Protein AF-A0A9P8F440-F1 (afdb_monomer)

InterPro domains:
  IPR002717 Histone acetyltransferase domain, MYST-type [PF01853] (87-218)
  IPR002717 Histone acetyltransferase domain, MYST-type [PS51726] (22-218)
  IPR016181 Acyl-CoA N-acyltransferase [SSF55729] (29-218)
  IPR040706 MYST, zinc finger domain [PF17772] (26-80)
  IPR050603 MYST family histone acetyltransferases [PTHR10615] (11-218)

Radius of gyration: 21.53 Å; Cα contacts (8 Å, |Δi|>4): 356; chains: 1; bounding box: 43×83×55 Å

Organism: Aureobasidium melanogenum (NCBI:txid46634)

Sequence (218 aa):
MAAAAVSPKPQQEQHQTPKKSPTEPNVLNVVLGNIQIKPWYPSFYPEDLVGRKAERLYVCECCFRYSKELMPYLAHRRVCPLRDLPPPGTLIYQTADQSIYEIDGEEHKLYSQNLSLFAKLFLDTKSVFYDVTTFRYYLLVLTDAQTAERQVVGFFSKEKMSWDNNNVACILVFPPWQKRGLGQLLMGVSYELSRREGRLGGPEKPLSSLGRKAYLAY

Structure (mmCIF, N/CA/C/O backbone):
data_AF-A0A9P8F440-F1
#
_entry.id   AF-A0A9P8F440-F1
#
loop_
_atom_site.group_PDB
_atom_site.id
_atom_site.type_symbol
_atom_site.label_atom_id
_atom_site.label_alt_id
_atom_site.label_comp_id
_atom_site.label_asym_id
_atom_site.label_entity_id
_atom_site.label_seq_id
_atom_site.pdbx_PDB_ins_code
_atom_site.Cartn_x
_atom_site.Cartn_y
_atom_site.Cartn_z
_atom_site.occupancy
_atom_site.B_iso_or_equiv
_atom_site.auth_seq_id
_atom_site.auth_comp_id
_atom_site.auth_asym_id
_atom_site.auth_atom_id
_atom_site.pdbx_PDB_model_num
ATOM 1 N N . MET A 1 1 ? 20.575 64.975 35.105 1.00 41.38 1 MET A N 1
ATOM 2 C CA . MET A 1 1 ? 19.715 64.619 33.958 1.00 41.38 1 MET A CA 1
ATOM 3 C C . MET A 1 1 ? 20.491 63.654 33.079 1.00 41.38 1 MET A C 1
ATOM 5 O O . MET A 1 1 ? 21.423 64.077 32.414 1.00 41.38 1 MET A O 1
ATOM 9 N N . ALA A 1 2 ? 20.190 62.360 33.182 1.00 32.59 2 ALA A N 1
ATOM 10 C CA . ALA A 1 2 ? 20.850 61.300 32.427 1.00 32.59 2 ALA A CA 1
ATOM 11 C C . ALA A 1 2 ? 19.933 60.882 31.270 1.00 32.59 2 ALA A C 1
ATOM 13 O O . ALA A 1 2 ? 18.805 60.462 31.512 1.00 32.59 2 ALA A O 1
ATOM 14 N N . ALA A 1 3 ? 20.403 61.024 30.031 1.00 35.12 3 ALA A N 1
ATOM 15 C CA . ALA A 1 3 ? 19.735 60.503 28.845 1.00 35.12 3 ALA A CA 1
ATOM 16 C C . ALA A 1 3 ? 20.478 59.238 28.397 1.00 35.12 3 ALA A C 1
ATOM 18 O O . ALA A 1 3 ? 21.629 59.304 27.970 1.00 35.12 3 ALA A O 1
ATOM 19 N N . ALA A 1 4 ? 19.833 58.083 28.552 1.00 35.28 4 ALA A N 1
ATOM 20 C CA . ALA A 1 4 ? 20.329 56.802 28.065 1.00 35.28 4 ALA A CA 1
ATOM 21 C C . ALA A 1 4 ? 20.039 56.679 26.560 1.00 35.28 4 ALA A C 1
ATOM 23 O O . ALA A 1 4 ? 18.887 56.768 26.135 1.00 35.28 4 ALA A O 1
ATOM 24 N N . ALA A 1 5 ? 21.084 56.483 25.755 1.00 39.97 5 ALA A N 1
ATOM 25 C CA . ALA A 1 5 ? 20.971 56.232 24.323 1.00 39.97 5 ALA A CA 1
ATOM 26 C C . ALA A 1 5 ? 20.558 54.770 24.067 1.00 39.97 5 ALA A C 1
ATOM 28 O O . ALA A 1 5 ? 21.211 53.830 24.519 1.00 39.97 5 ALA A O 1
ATOM 29 N N . VAL A 1 6 ? 19.451 54.587 23.347 1.00 38.69 6 VAL A N 1
ATOM 30 C CA . VAL A 1 6 ? 18.869 53.287 22.986 1.00 38.69 6 VAL A CA 1
ATOM 31 C C . VAL A 1 6 ? 19.622 52.698 21.789 1.00 38.69 6 VAL A C 1
ATOM 33 O O . VAL A 1 6 ? 19.720 53.332 20.743 1.00 38.69 6 VAL A O 1
ATOM 36 N N . SER A 1 7 ? 20.137 51.475 21.932 1.00 37.44 7 SER A N 1
ATOM 37 C CA . SER A 1 7 ? 20.743 50.705 20.833 1.00 37.44 7 SER A CA 1
ATOM 38 C C . SER A 1 7 ? 19.668 50.015 19.971 1.00 37.44 7 SER A C 1
ATOM 40 O O . SER A 1 7 ? 18.671 49.541 20.525 1.00 37.44 7 SER A O 1
ATOM 42 N N . PRO A 1 8 ? 19.838 49.908 18.638 1.00 36.69 8 PRO A N 1
ATOM 43 C CA . PRO A 1 8 ? 18.863 49.252 17.769 1.00 36.69 8 PRO A CA 1
ATOM 44 C C . PRO A 1 8 ? 18.949 47.719 17.873 1.00 36.69 8 PRO A C 1
ATOM 46 O O . PRO A 1 8 ? 20.032 47.137 17.867 1.00 36.69 8 PRO A O 1
ATOM 49 N N . LYS A 1 9 ? 17.788 47.056 17.972 1.00 32.62 9 LYS A N 1
ATOM 50 C CA . LYS A 1 9 ? 17.666 45.587 17.981 1.00 32.62 9 LYS A CA 1
ATOM 51 C C . LYS A 1 9 ? 17.872 45.015 16.566 1.00 32.62 9 LYS A C 1
ATOM 53 O O . LYS A 1 9 ? 17.348 45.606 15.621 1.00 32.62 9 LYS A O 1
ATOM 58 N N . PRO A 1 10 ? 18.538 43.856 16.400 1.00 31.38 10 PRO A N 1
ATOM 59 C CA . PRO A 1 10 ? 18.664 43.212 15.096 1.00 31.38 10 PRO A CA 1
ATOM 60 C C . PRO A 1 10 ? 17.310 42.650 14.647 1.00 31.38 10 PRO A C 1
ATOM 62 O O . PRO A 1 10 ? 16.627 41.964 15.412 1.00 31.38 10 PRO A O 1
ATOM 65 N N . GLN A 1 11 ? 16.926 42.942 13.405 1.00 33.94 11 GLN A N 1
ATOM 66 C CA . GLN A 1 11 ? 15.774 42.337 12.742 1.00 33.94 11 GLN A CA 1
ATOM 67 C C . GLN A 1 11 ? 16.067 40.851 12.490 1.00 33.94 11 GLN A C 1
ATOM 69 O O . GLN A 1 11 ? 17.058 40.507 11.853 1.00 33.94 11 GLN A O 1
ATOM 74 N N . GLN A 1 12 ? 15.220 39.968 13.019 1.00 32.91 12 GLN A N 1
ATOM 75 C CA . GLN A 1 12 ? 15.273 38.538 12.727 1.00 32.91 12 GLN A CA 1
ATOM 76 C C . GLN A 1 12 ? 14.791 38.305 11.292 1.00 32.91 12 GLN A C 1
ATOM 78 O O . GLN A 1 12 ? 13.596 38.403 11.008 1.00 32.91 12 GLN A O 1
ATOM 83 N N . GLU A 1 13 ? 15.721 37.991 10.391 1.00 30.75 13 GLU A N 1
ATOM 84 C CA . GLU A 1 13 ? 15.407 37.434 9.078 1.00 30.75 13 GLU A CA 1
ATOM 85 C C . GLU A 1 13 ? 14.657 36.111 9.262 1.00 30.75 13 GLU A C 1
ATOM 87 O O . GLU A 1 13 ? 15.171 35.134 9.811 1.00 30.75 13 GLU A O 1
ATOM 92 N N . GLN A 1 14 ? 13.405 36.087 8.807 1.00 32.25 14 GLN A N 1
ATOM 93 C CA . GLN A 1 14 ? 12.619 34.869 8.701 1.00 32.25 14 GLN A CA 1
ATOM 94 C C . GLN A 1 14 ? 13.303 33.945 7.693 1.00 32.25 14 GLN A C 1
ATOM 96 O O . GLN A 1 14 ? 13.204 34.142 6.483 1.00 32.25 14 GLN A O 1
ATOM 101 N N . HIS A 1 15 ? 13.992 32.927 8.205 1.00 32.09 15 HIS A N 1
ATOM 102 C CA . HIS A 1 15 ? 14.541 31.836 7.413 1.00 32.09 15 HIS A CA 1
ATOM 103 C C . HIS A 1 15 ? 13.370 31.066 6.780 1.00 32.09 15 HIS A C 1
ATOM 105 O O . HIS A 1 15 ? 12.789 30.156 7.375 1.00 32.09 15 HIS A O 1
ATOM 111 N N . GLN A 1 16 ? 12.963 31.479 5.578 1.00 38.75 16 GLN A N 1
ATOM 112 C CA . GLN A 1 16 ? 12.053 30.704 4.749 1.00 38.75 16 GLN A CA 1
ATOM 113 C C . GLN A 1 16 ? 12.779 29.412 4.384 1.00 38.75 16 GLN A C 1
ATOM 115 O O . GLN A 1 16 ? 13.761 29.415 3.646 1.00 38.75 16 GLN A O 1
ATOM 120 N N . THR A 1 17 ? 12.307 28.298 4.938 1.00 33.44 17 THR A N 1
ATOM 121 C CA . THR A 1 17 ? 12.751 26.968 4.528 1.00 33.44 17 THR A CA 1
ATOM 122 C C . THR A 1 17 ? 12.539 26.836 3.017 1.00 33.44 17 THR A C 1
ATOM 124 O O . THR A 1 17 ? 11.435 27.112 2.532 1.00 33.44 17 THR A O 1
ATOM 127 N N . PRO A 1 18 ? 13.567 26.447 2.240 1.00 33.66 18 PRO A N 1
ATOM 128 C CA . PRO A 1 18 ? 13.424 26.330 0.800 1.00 33.66 18 PRO A CA 1
ATOM 129 C C . PRO A 1 18 ? 12.375 25.257 0.506 1.00 33.66 18 PRO A C 1
ATOM 131 O O . PRO A 1 18 ? 12.515 24.100 0.910 1.00 33.66 18 PRO A O 1
ATOM 134 N N . LYS A 1 19 ? 11.298 25.647 -0.187 1.00 39.62 19 LYS A N 1
ATOM 135 C CA . LYS A 1 19 ? 10.320 24.716 -0.756 1.00 39.62 19 LYS A CA 1
ATOM 136 C C . LYS A 1 19 ? 11.086 23.777 -1.689 1.00 39.62 19 LYS A C 1
ATOM 138 O O . LYS A 1 19 ? 11.426 24.180 -2.799 1.00 39.62 19 LYS A O 1
ATOM 143 N N . LYS A 1 20 ? 11.386 22.550 -1.242 1.00 45.03 20 LYS A N 1
ATOM 144 C CA . LYS A 1 20 ? 11.911 21.497 -2.122 1.00 45.03 20 LYS A CA 1
ATOM 145 C C . LYS A 1 20 ? 10.956 21.386 -3.307 1.00 45.03 20 LYS A C 1
ATOM 147 O O . LYS A 1 20 ? 9.759 21.164 -3.117 1.00 45.03 20 LYS A O 1
ATOM 152 N N . SER A 1 21 ? 11.472 21.598 -4.513 1.00 47.94 21 SER A N 1
ATOM 153 C CA . SER A 1 21 ? 10.742 21.283 -5.733 1.00 47.94 21 SER A CA 1
ATOM 154 C C . SER A 1 21 ? 10.326 19.809 -5.667 1.00 47.94 21 SER A C 1
ATOM 156 O O . SER A 1 21 ? 11.131 18.977 -5.230 1.00 47.94 21 SER A O 1
ATOM 158 N N . PRO A 1 22 ? 9.080 19.463 -6.038 1.00 56.47 22 PRO A N 1
ATOM 159 C CA . PRO A 1 22 ? 8.673 18.070 -6.055 1.00 56.47 22 PRO A CA 1
ATOM 160 C C . PRO A 1 22 ? 9.609 17.325 -7.002 1.00 56.47 22 PRO A C 1
ATOM 162 O O . PRO A 1 22 ? 9.729 17.679 -8.175 1.00 56.47 22 PRO A O 1
ATOM 165 N N . THR A 1 23 ? 10.331 16.344 -6.464 1.00 76.31 23 THR A N 1
ATOM 166 C CA . THR A 1 23 ? 11.224 15.500 -7.253 1.00 76.31 23 THR A CA 1
ATOM 167 C C . THR A 1 23 ? 10.387 14.802 -8.321 1.00 76.31 23 THR A C 1
ATOM 169 O O . THR A 1 23 ? 9.335 14.243 -8.007 1.00 76.31 23 THR A O 1
ATOM 172 N N . GLU A 1 24 ? 10.810 14.881 -9.583 1.00 86.69 24 GLU A N 1
ATOM 173 C CA . GLU A 1 24 ? 10.055 14.314 -10.702 1.00 86.69 24 GLU A CA 1
ATOM 174 C C . GLU A 1 24 ? 9.832 12.800 -10.487 1.00 86.69 24 GLU A C 1
ATOM 176 O O . GLU A 1 24 ? 10.767 12.098 -10.085 1.00 86.69 24 GLU A O 1
ATOM 181 N N . PRO A 1 25 ? 8.621 12.265 -10.738 1.00 93.12 25 PRO A N 1
ATOM 182 C CA . PRO A 1 25 ? 8.378 10.831 -10.658 1.00 93.12 25 PRO A CA 1
ATOM 183 C C . PRO A 1 25 ? 9.266 10.049 -11.634 1.00 93.12 25 PRO A C 1
ATOM 185 O O . PRO A 1 25 ? 9.327 10.350 -12.826 1.00 93.12 25 PRO A O 1
ATOM 188 N N . ASN A 1 26 ? 9.916 8.993 -11.144 1.00 94.69 26 ASN A N 1
ATOM 189 C CA . ASN A 1 26 ? 10.702 8.082 -11.979 1.00 94.69 26 ASN A CA 1
ATOM 190 C C . ASN A 1 26 ? 9.839 7.039 -12.713 1.00 94.69 26 ASN A C 1
ATOM 192 O O . ASN A 1 26 ? 10.263 6.486 -13.726 1.00 94.69 26 ASN A O 1
ATOM 196 N N . VAL A 1 27 ? 8.617 6.800 -12.236 1.00 97.19 27 VAL A N 1
ATOM 197 C CA . VAL A 1 27 ? 7.583 6.023 -12.927 1.00 97.19 27 VAL A CA 1
ATOM 198 C C . VAL A 1 27 ? 6.517 6.995 -13.424 1.00 97.19 27 VAL A C 1
ATOM 200 O O . VAL A 1 27 ? 5.910 7.704 -12.623 1.00 97.19 27 VAL A O 1
ATOM 203 N N . LEU A 1 28 ? 6.276 7.041 -14.736 1.00 96.69 28 LEU A N 1
ATOM 204 C CA . LEU A 1 28 ? 5.322 7.992 -15.323 1.00 96.69 28 LEU A CA 1
ATOM 205 C C . LEU A 1 28 ? 3.873 7.499 -15.243 1.00 96.69 28 LEU A C 1
ATOM 207 O O . LEU A 1 28 ? 2.956 8.299 -15.060 1.00 96.69 28 LEU A O 1
ATOM 211 N N . ASN A 1 29 ? 3.665 6.186 -15.356 1.00 97.62 29 ASN A N 1
ATOM 212 C CA . ASN A 1 29 ? 2.361 5.542 -15.235 1.00 97.62 29 ASN A CA 1
ATOM 213 C C . ASN A 1 29 ? 2.502 4.222 -14.482 1.00 97.62 29 ASN A C 1
ATOM 215 O O . ASN A 1 29 ? 3.386 3.425 -14.788 1.00 97.62 29 ASN A O 1
ATOM 219 N N . VAL A 1 30 ? 1.603 3.953 -13.542 1.00 98.38 30 VAL A N 1
ATOM 220 C CA . VAL A 1 30 ? 1.481 2.632 -12.921 1.00 98.38 30 VAL A CA 1
ATOM 221 C C . VAL A 1 30 ? 0.133 2.023 -13.284 1.00 98.38 30 VAL A C 1
ATOM 223 O O . VAL A 1 30 ? -0.879 2.719 -13.299 1.00 98.38 30 VAL A O 1
ATOM 226 N N . VAL A 1 31 ? 0.120 0.739 -13.621 1.00 98.19 31 VAL A N 1
ATOM 227 C CA . VAL A 1 31 ? -1.087 -0.030 -13.928 1.00 98.19 31 VAL A CA 1
ATOM 228 C C . VAL A 1 31 ? -1.296 -1.031 -12.802 1.00 98.19 31 VAL A C 1
ATOM 230 O O . VAL A 1 31 ? -0.487 -1.939 -12.641 1.00 98.19 31 VAL A O 1
ATOM 233 N N . LEU A 1 32 ? -2.358 -0.850 -12.020 1.00 97.50 32 LEU A N 1
ATOM 234 C CA . LEU A 1 32 ? -2.786 -1.777 -10.975 1.00 97.50 32 LEU A CA 1
ATOM 235 C C . LEU A 1 32 ? -3.982 -2.570 -11.510 1.00 97.50 32 LEU A C 1
ATOM 237 O O . LEU A 1 32 ? -5.070 -2.012 -11.662 1.00 97.50 32 LEU A O 1
ATOM 241 N N . GLY A 1 33 ? -3.772 -3.841 -11.853 1.00 90.62 33 GLY A N 1
ATOM 242 C CA . GLY A 1 33 ? -4.786 -4.642 -12.546 1.00 90.62 33 GLY A CA 1
ATOM 243 C C . GLY A 1 33 ? -5.151 -4.040 -13.909 1.00 90.62 33 GLY A C 1
ATOM 244 O O . GLY A 1 33 ? -4.352 -4.043 -14.844 1.00 90.62 33 GLY A O 1
ATOM 245 N N . ASN A 1 34 ? -6.366 -3.509 -14.024 1.00 89.94 34 ASN A N 1
ATOM 246 C CA . ASN A 1 34 ? -6.885 -2.813 -15.206 1.00 89.94 34 ASN A CA 1
ATOM 247 C C . ASN A 1 34 ? -6.917 -1.277 -15.059 1.00 89.94 34 ASN A C 1
ATOM 249 O O . ASN A 1 34 ? -7.383 -0.590 -15.967 1.00 89.94 34 ASN A O 1
ATOM 253 N N . ILE A 1 35 ? -6.435 -0.725 -13.942 1.00 95.62 35 ILE A N 1
ATOM 254 C CA . ILE A 1 35 ? -6.523 0.707 -13.638 1.00 95.62 35 ILE A CA 1
ATOM 255 C C . ILE A 1 35 ? -5.162 1.367 -13.850 1.00 95.62 35 ILE A C 1
ATOM 257 O O . ILE A 1 35 ? -4.179 1.010 -13.202 1.00 95.62 35 ILE A O 1
ATOM 261 N N . GLN A 1 36 ? -5.108 2.381 -14.714 1.00 97.44 36 GLN A N 1
ATOM 262 C CA . GLN A 1 36 ? -3.928 3.229 -14.872 1.00 97.44 36 GLN A CA 1
ATOM 263 C C . GLN A 1 36 ? -3.987 4.418 -13.907 1.00 97.44 36 GLN A C 1
ATOM 265 O O . GLN A 1 36 ? -4.983 5.134 -13.833 1.00 97.44 36 GLN A O 1
ATOM 270 N N . ILE A 1 37 ? -2.895 4.650 -13.183 1.00 97.88 37 ILE A N 1
ATOM 271 C CA . ILE A 1 37 ? -2.763 5.690 -12.165 1.00 97.88 37 ILE A CA 1
ATOM 272 C C . ILE A 1 37 ? -1.479 6.471 -12.448 1.00 97.88 37 ILE A C 1
ATOM 274 O O . ILE A 1 37 ? -0.438 5.885 -12.747 1.00 97.88 37 ILE A O 1
ATOM 278 N N . LYS A 1 38 ? -1.538 7.801 -12.345 1.00 97.56 38 LYS A N 1
ATOM 279 C CA . LYS A 1 38 ? -0.360 8.668 -12.462 1.00 97.56 38 LYS A CA 1
ATOM 280 C C . LYS A 1 38 ? 0.330 8.800 -11.094 1.00 97.56 38 LYS A C 1
ATOM 282 O O . LYS A 1 38 ? -0.310 9.321 -10.176 1.00 97.56 38 LYS A O 1
ATOM 287 N N . PRO A 1 39 ? 1.591 8.353 -10.934 1.00 97.38 39 PRO A N 1
ATOM 288 C CA . PRO A 1 39 ? 2.362 8.564 -9.710 1.00 97.38 39 PRO A CA 1
ATOM 289 C C . PRO A 1 39 ? 2.566 10.045 -9.387 1.00 97.38 39 PRO A C 1
ATOM 291 O O . PRO A 1 39 ? 2.585 10.896 -10.278 1.00 97.38 39 PRO A O 1
ATOM 294 N N . TRP A 1 40 ? 2.714 10.347 -8.100 1.00 95.69 40 TRP A N 1
ATOM 295 C CA . TRP A 1 40 ? 2.916 11.709 -7.593 1.00 95.69 40 TRP A CA 1
ATOM 296 C C . TRP A 1 40 ? 4.368 11.968 -7.208 1.00 95.69 40 TRP A C 1
ATOM 298 O O . TRP A 1 40 ? 4.846 13.090 -7.342 1.00 95.69 40 TRP A O 1
ATOM 308 N N . TYR A 1 41 ? 5.058 10.923 -6.754 1.00 95.81 41 TYR A N 1
ATOM 309 C CA . TYR A 1 41 ? 6.412 10.982 -6.220 1.00 95.81 41 TYR A CA 1
ATOM 310 C C . TYR A 1 41 ? 7.265 9.852 -6.806 1.00 95.81 41 TYR A C 1
ATOM 312 O O . TYR A 1 41 ? 6.720 8.838 -7.258 1.00 95.81 41 TYR A O 1
ATOM 320 N N . PRO A 1 42 ? 8.601 9.981 -6.781 1.00 95.12 42 PRO A N 1
ATOM 321 C CA . PRO A 1 42 ? 9.476 8.874 -7.126 1.00 95.12 42 PRO A CA 1
ATOM 322 C C . PRO A 1 42 ? 9.370 7.740 -6.099 1.00 95.12 42 PRO A C 1
ATOM 324 O O . PRO A 1 42 ? 9.160 7.975 -4.902 1.00 95.12 42 PRO A O 1
ATOM 327 N N . SER A 1 43 ? 9.560 6.513 -6.581 1.00 95.75 43 SER A N 1
ATOM 328 C CA . SER A 1 43 ? 9.673 5.298 -5.773 1.00 95.75 43 SER A CA 1
ATOM 329 C C . SER A 1 43 ? 10.929 4.516 -6.141 1.00 95.75 43 SER A C 1
ATOM 331 O O . SER A 1 43 ? 11.366 4.523 -7.288 1.00 95.75 43 SER A O 1
ATOM 333 N N . PHE A 1 44 ? 11.517 3.825 -5.174 1.00 94.25 44 PHE A N 1
ATOM 334 C CA . PHE A 1 44 ? 12.849 3.239 -5.290 1.00 94.25 44 PHE A CA 1
ATOM 335 C C . PHE A 1 44 ? 12.800 1.774 -5.718 1.00 94.25 44 PHE A C 1
ATOM 337 O O . PHE A 1 44 ? 13.377 0.923 -5.050 1.00 94.25 44 PHE A O 1
ATOM 344 N N . TYR A 1 45 ? 12.086 1.469 -6.805 1.00 95.88 45 TYR A N 1
ATOM 345 C CA . TYR A 1 45 ? 12.126 0.128 -7.394 1.00 95.88 45 TYR A CA 1
ATOM 346 C C . TYR A 1 45 ? 13.562 -0.232 -7.822 1.00 95.88 45 TYR A C 1
ATOM 348 O O . TYR A 1 45 ? 14.281 0.664 -8.274 1.00 95.88 45 TYR A O 1
ATOM 356 N N . PRO A 1 46 ? 13.983 -1.508 -7.722 1.00 94.62 46 PRO A N 1
ATOM 357 C CA . PRO A 1 46 ? 15.326 -1.929 -8.120 1.00 94.62 46 PRO A CA 1
ATOM 358 C C . PRO A 1 46 ? 15.645 -1.548 -9.575 1.00 94.62 46 PRO A C 1
ATOM 360 O O . PRO A 1 46 ? 14.878 -1.865 -10.494 1.00 94.62 46 PRO A O 1
ATOM 363 N N . GLU A 1 47 ? 16.757 -0.832 -9.784 1.00 92.56 47 GLU A N 1
ATOM 364 C CA . GLU A 1 47 ? 17.139 -0.297 -11.101 1.00 92.56 47 GLU A CA 1
ATOM 365 C C . GLU A 1 47 ? 17.423 -1.402 -12.124 1.00 92.56 47 GLU A C 1
ATOM 367 O O . GLU A 1 47 ? 17.168 -1.215 -13.309 1.00 92.56 47 GLU A O 1
ATOM 372 N N . ASP A 1 48 ? 17.897 -2.562 -11.681 1.00 93.25 48 ASP A N 1
ATOM 373 C CA . ASP A 1 48 ? 18.125 -3.748 -12.506 1.00 93.25 48 ASP A CA 1
ATOM 374 C C . ASP A 1 48 ? 16.822 -4.340 -13.071 1.00 93.25 48 ASP A C 1
ATOM 376 O O . ASP A 1 48 ? 16.829 -4.920 -14.155 1.00 93.25 48 ASP A O 1
ATOM 380 N N . LEU A 1 49 ? 15.690 -4.139 -12.386 1.00 92.81 49 LEU A N 1
ATOM 381 C CA . LEU A 1 49 ? 14.385 -4.672 -12.795 1.00 92.81 49 LEU A CA 1
ATOM 382 C C . LEU A 1 49 ? 13.513 -3.650 -13.533 1.00 92.81 49 LEU A C 1
ATOM 384 O O . LEU A 1 49 ? 12.785 -3.999 -14.463 1.00 92.81 49 LEU A O 1
ATOM 388 N N . VAL A 1 50 ? 13.531 -2.386 -13.101 1.00 94.12 50 VAL A N 1
ATOM 389 C CA . VAL A 1 50 ? 12.634 -1.333 -13.621 1.00 94.12 50 VAL A CA 1
ATOM 390 C C . VAL A 1 50 ? 13.394 -0.276 -14.435 1.00 94.12 50 VAL A C 1
ATOM 392 O O . VAL A 1 50 ? 12.828 0.379 -15.321 1.00 94.12 50 VAL A O 1
ATOM 395 N N . GLY A 1 51 ? 14.703 -0.157 -14.231 1.00 92.50 51 GLY A N 1
ATOM 396 C CA . GLY A 1 51 ? 15.515 0.943 -14.740 1.00 92.50 51 GLY A CA 1
ATOM 397 C C . GLY A 1 51 ? 15.323 2.231 -13.940 1.00 92.50 51 GLY A C 1
ATOM 398 O O . GLY A 1 51 ? 14.399 2.372 -13.141 1.00 92.50 51 GLY A O 1
ATOM 399 N N . ARG A 1 52 ? 16.185 3.217 -14.209 1.00 92.38 52 ARG A N 1
ATOM 400 C CA . ARG A 1 52 ? 16.146 4.541 -13.560 1.00 92.38 52 ARG A CA 1
ATOM 401 C C . ARG A 1 52 ? 14.863 5.323 -13.828 1.00 92.38 52 ARG A C 1
ATOM 403 O O . ARG A 1 52 ? 14.417 6.078 -12.971 1.00 92.38 52 ARG A O 1
ATOM 410 N N . LYS A 1 53 ? 14.291 5.164 -15.024 1.00 94.56 53 LYS A N 1
ATOM 411 C CA . LYS A 1 53 ? 13.024 5.773 -15.438 1.00 94.56 53 LYS A CA 1
ATOM 412 C C . LYS A 1 53 ? 12.188 4.732 -16.177 1.00 94.56 53 LYS A C 1
ATOM 414 O O . LYS A 1 53 ? 12.709 3.990 -17.016 1.00 94.56 53 LYS A O 1
ATOM 419 N N . ALA A 1 54 ? 10.899 4.683 -15.868 1.00 95.81 54 ALA A N 1
ATOM 420 C CA . ALA A 1 54 ? 9.941 3.788 -16.498 1.00 95.81 54 ALA A CA 1
ATOM 421 C C . ALA A 1 54 ? 8.712 4.570 -16.967 1.00 95.81 54 ALA A C 1
ATOM 423 O O . ALA A 1 54 ? 8.053 5.260 -16.189 1.00 95.81 54 ALA A O 1
ATOM 424 N N . GLU A 1 55 ? 8.370 4.437 -18.246 1.00 96.38 55 GLU A N 1
ATOM 425 C CA . GLU A 1 55 ? 7.150 5.039 -18.796 1.00 96.38 55 GLU A CA 1
ATOM 426 C C . GLU A 1 55 ? 5.888 4.398 -18.218 1.00 96.38 55 GLU A C 1
ATOM 428 O O . GLU A 1 55 ? 4.883 5.074 -17.975 1.00 96.38 55 GLU A O 1
ATOM 433 N N . ARG A 1 56 ? 5.956 3.085 -17.982 1.00 97.31 56 ARG A N 1
ATOM 434 C CA . ARG A 1 56 ? 4.872 2.286 -17.432 1.00 97.31 56 ARG A CA 1
ATOM 435 C C . ARG A 1 56 ? 5.417 1.177 -16.538 1.00 97.31 56 ARG A C 1
ATOM 437 O O . ARG A 1 56 ? 6.385 0.513 -16.898 1.00 97.31 56 ARG A O 1
ATOM 444 N N . LEU A 1 57 ? 4.767 0.973 -15.399 1.00 98.44 57 LEU A N 1
ATOM 445 C CA . LEU A 1 57 ? 5.011 -0.136 -14.483 1.00 98.44 57 LEU A CA 1
ATOM 446 C C . LEU A 1 57 ? 3.702 -0.894 -14.262 1.00 98.44 57 LEU A C 1
ATOM 448 O O . LEU A 1 57 ? 2.696 -0.287 -13.907 1.00 98.44 57 LEU A O 1
ATOM 452 N N . TYR A 1 58 ? 3.706 -2.205 -14.461 1.00 98.44 58 TYR A N 1
ATOM 453 C CA . TYR A 1 58 ? 2.559 -3.066 -14.193 1.00 98.44 58 TYR A CA 1
ATOM 454 C C . TYR A 1 58 ? 2.689 -3.676 -12.804 1.00 98.44 58 TYR A C 1
ATOM 456 O O . TYR A 1 58 ? 3.763 -4.151 -12.444 1.00 98.44 58 TYR A O 1
ATOM 464 N N . VAL A 1 59 ? 1.610 -3.666 -12.029 1.00 98.38 59 VAL A N 1
ATOM 465 C CA . VAL A 1 59 ? 1.563 -4.125 -10.639 1.00 98.38 59 VAL A CA 1
ATOM 466 C C . VAL A 1 59 ? 0.366 -5.054 -10.470 1.00 98.38 59 VAL A C 1
ATOM 468 O O . VAL A 1 59 ? -0.754 -4.733 -10.871 1.00 98.38 59 VAL A O 1
ATOM 471 N N . CYS A 1 60 ? 0.605 -6.232 -9.896 1.00 97.62 60 CYS A N 1
ATOM 472 C CA . CYS A 1 60 ? -0.454 -7.179 -9.575 1.00 97.62 60 CYS A CA 1
ATOM 473 C C . CYS A 1 60 ? -1.331 -6.628 -8.449 1.00 97.62 60 CYS A C 1
ATOM 475 O O . CYS A 1 60 ? -0.843 -6.283 -7.377 1.00 97.62 60 CYS A O 1
ATOM 477 N N . GLU A 1 61 ? -2.632 -6.602 -8.697 1.00 95.62 61 GLU A N 1
ATOM 478 C CA . GLU A 1 61 ? -3.682 -6.160 -7.789 1.00 95.62 61 GLU A CA 1
ATOM 479 C C . GLU A 1 61 ? -3.809 -7.025 -6.524 1.00 95.62 61 GLU A C 1
ATOM 481 O O . GLU A 1 61 ? -4.258 -6.526 -5.495 1.00 95.62 61 GLU A O 1
ATOM 486 N N . CYS A 1 62 ? -3.357 -8.285 -6.579 1.00 95.94 62 CYS A N 1
ATOM 487 C CA . CYS A 1 62 ? -3.435 -9.228 -5.463 1.00 95.94 62 CYS A CA 1
ATOM 488 C C . CYS A 1 62 ? -2.176 -9.217 -4.586 1.00 95.94 62 CYS A C 1
ATOM 490 O O . CYS A 1 62 ? -2.282 -9.206 -3.368 1.00 95.94 62 CYS A O 1
ATOM 492 N N . CYS A 1 63 ? -0.976 -9.262 -5.185 1.00 97.12 63 CYS A N 1
ATOM 493 C CA . CYS A 1 63 ? 0.285 -9.477 -4.453 1.00 97.12 63 CYS A CA 1
ATOM 494 C C . CYS A 1 63 ? 1.295 -8.322 -4.559 1.00 97.12 63 CYS A C 1
ATOM 496 O O . CYS A 1 63 ? 2.415 -8.430 -4.054 1.00 97.12 63 CYS A O 1
ATOM 498 N N . PHE A 1 64 ? 0.940 -7.251 -5.274 1.00 98.00 64 PHE A N 1
ATOM 499 C CA . PHE A 1 64 ? 1.787 -6.089 -5.561 1.00 98.00 64 PHE A CA 1
ATOM 500 C C . PHE A 1 64 ? 3.098 -6.388 -6.306 1.00 98.00 64 PHE A C 1
ATOM 502 O O . PHE A 1 64 ? 3.907 -5.482 -6.509 1.00 98.00 64 PHE A O 1
ATOM 509 N N . ARG A 1 65 ? 3.317 -7.624 -6.781 1.00 97.56 65 ARG A N 1
ATOM 510 C CA . ARG A 1 65 ? 4.457 -7.929 -7.653 1.00 97.56 65 ARG A CA 1
ATOM 511 C C . ARG A 1 65 ? 4.394 -7.049 -8.893 1.00 97.56 65 ARG A C 1
ATOM 513 O O . ARG A 1 65 ? 3.339 -6.908 -9.512 1.00 97.56 65 ARG A O 1
ATOM 520 N N . TYR A 1 66 ? 5.538 -6.496 -9.259 1.00 97.81 66 TYR A N 1
ATOM 521 C CA . TYR A 1 66 ? 5.659 -5.530 -10.335 1.00 97.81 66 TYR A CA 1
ATOM 522 C C . TYR A 1 66 ? 6.475 -6.072 -11.511 1.00 97.81 66 TYR A C 1
ATOM 524 O O . TYR A 1 66 ? 7.291 -6.983 -11.368 1.00 97.81 66 TYR A O 1
ATOM 532 N N . SER A 1 67 ? 6.252 -5.496 -12.689 1.00 97.50 67 SER A N 1
ATOM 533 C CA . SER A 1 67 ? 7.071 -5.703 -13.879 1.00 97.50 67 SER A CA 1
ATOM 534 C C . SER A 1 67 ? 7.027 -4.470 -14.774 1.00 97.50 67 SER A C 1
ATOM 536 O O . SER A 1 67 ? 5.991 -3.817 -14.906 1.00 97.50 67 SER A O 1
ATOM 538 N N . LYS A 1 68 ? 8.151 -4.155 -15.416 1.00 96.56 68 LYS A N 1
ATOM 539 C CA . LYS A 1 68 ? 8.218 -3.132 -16.467 1.00 96.56 68 LYS A CA 1
ATOM 540 C C . LYS A 1 68 ? 7.607 -3.624 -17.785 1.00 96.56 68 LYS A C 1
ATOM 542 O O . LYS A 1 68 ? 7.131 -2.827 -18.590 1.00 96.56 68 LYS A O 1
ATOM 547 N N . GLU A 1 69 ? 7.602 -4.935 -18.001 1.00 96.31 69 GLU A N 1
ATOM 548 C CA . GLU A 1 69 ? 7.187 -5.563 -19.249 1.00 96.31 69 GLU A CA 1
ATOM 549 C C . GLU A 1 69 ? 5.787 -6.173 -19.134 1.00 96.31 69 GLU A C 1
ATOM 551 O O . GLU A 1 69 ? 5.422 -6.792 -18.133 1.00 96.31 69 GLU A O 1
ATOM 556 N N . LEU A 1 70 ? 4.997 -6.041 -20.202 1.00 96.12 70 LEU A N 1
ATOM 557 C CA . LEU A 1 70 ? 3.613 -6.516 -20.216 1.00 96.12 70 LEU A CA 1
ATOM 558 C C . LEU A 1 70 ? 3.523 -8.050 -20.182 1.00 96.12 70 LEU A C 1
ATOM 560 O O . LEU A 1 70 ? 2.699 -8.602 -19.455 1.00 96.12 70 LEU A O 1
ATOM 564 N N . MET A 1 71 ? 4.360 -8.748 -20.953 1.00 97.31 71 MET A N 1
ATOM 565 C CA . MET A 1 71 ? 4.271 -10.207 -21.085 1.00 97.31 71 MET A CA 1
ATOM 566 C C . MET A 1 71 ? 4.584 -10.951 -19.773 1.00 97.31 71 MET A C 1
ATOM 568 O O . MET A 1 71 ? 3.757 -11.774 -19.367 1.00 97.31 71 MET A O 1
ATOM 572 N N . PRO A 1 72 ? 5.678 -10.645 -19.043 1.00 96.88 72 PRO A N 1
ATOM 573 C CA . PRO A 1 72 ? 5.925 -11.229 -17.722 1.00 96.88 72 PRO A CA 1
ATOM 574 C C . PRO A 1 72 ? 4.819 -10.922 -16.707 1.00 96.88 72 PRO A C 1
ATOM 576 O O . PRO A 1 72 ? 4.450 -11.789 -15.913 1.00 96.88 72 PRO A O 1
ATOM 579 N N . TYR A 1 73 ? 4.246 -9.715 -16.747 1.00 97.56 73 TYR A N 1
ATOM 580 C CA . TYR A 1 73 ? 3.115 -9.348 -15.895 1.00 97.56 73 TYR A CA 1
ATOM 581 C C . TYR A 1 73 ? 1.870 -10.201 -16.176 1.00 97.56 73 TYR A C 1
ATOM 583 O O . TYR A 1 73 ? 1.291 -10.772 -15.249 1.00 97.56 73 TYR A O 1
ATOM 591 N N . LEU A 1 74 ? 1.474 -10.342 -17.445 1.00 96.81 74 LEU A N 1
ATOM 592 C CA . LEU A 1 74 ? 0.321 -11.163 -17.828 1.00 96.81 74 LEU A CA 1
ATOM 593 C C . LEU A 1 74 ? 0.530 -12.639 -17.480 1.00 96.81 74 LEU A C 1
ATOM 595 O O . LEU A 1 74 ? -0.405 -13.292 -17.013 1.00 96.81 74 LEU A O 1
ATOM 599 N N . ALA A 1 75 ? 1.749 -13.155 -17.661 1.00 97.38 75 ALA A N 1
ATOM 600 C CA . ALA A 1 75 ? 2.104 -14.500 -17.228 1.00 97.38 75 ALA A CA 1
ATOM 601 C C . ALA A 1 75 ? 1.928 -14.651 -15.710 1.00 97.38 75 ALA A C 1
ATOM 603 O O . ALA A 1 75 ? 1.266 -15.586 -15.263 1.00 97.38 75 ALA A O 1
ATOM 604 N N . HIS A 1 76 ? 2.432 -13.696 -14.920 1.00 97.31 76 HIS A N 1
ATOM 605 C CA . HIS A 1 76 ? 2.288 -13.712 -13.468 1.00 97.31 76 HIS A CA 1
ATOM 606 C C . HIS A 1 76 ? 0.825 -13.681 -13.011 1.00 97.31 76 HIS A C 1
ATOM 608 O O . HIS A 1 76 ? 0.466 -14.485 -12.157 1.00 97.31 76 HIS A O 1
ATOM 614 N N . ARG A 1 77 ? -0.037 -12.824 -13.581 1.00 95.62 77 ARG A N 1
ATOM 615 C CA . ARG A 1 77 ? -1.462 -12.754 -13.187 1.00 95.62 77 ARG A CA 1
ATOM 616 C C . ARG A 1 77 ? -2.172 -14.106 -13.286 1.00 95.62 77 ARG A C 1
ATOM 618 O O . ARG A 1 77 ? -3.022 -14.417 -12.459 1.00 95.62 77 ARG A O 1
ATOM 625 N N . ARG A 1 78 ? -1.811 -14.932 -14.274 1.00 95.06 78 ARG A N 1
ATOM 626 C CA . ARG A 1 78 ? -2.403 -16.267 -14.476 1.00 95.06 78 ARG A CA 1
ATOM 627 C C . ARG A 1 78 ? -1.973 -17.292 -13.430 1.00 95.06 78 ARG A C 1
ATOM 629 O O . ARG A 1 78 ? -2.699 -18.254 -13.213 1.00 95.06 78 ARG A O 1
ATOM 636 N N . VAL A 1 79 ? -0.817 -17.097 -12.803 1.00 96.69 79 VAL A N 1
ATOM 637 C CA . VAL A 1 79 ? -0.229 -18.035 -11.830 1.00 96.69 79 VAL A CA 1
ATOM 638 C C . VAL A 1 79 ? -0.001 -17.382 -10.466 1.00 96.69 79 VAL A C 1
ATOM 640 O O . VAL A 1 79 ? 0.770 -17.885 -9.654 1.00 96.69 79 VAL A O 1
ATOM 643 N N . CYS A 1 80 ? -0.621 -16.225 -10.218 1.00 96.75 80 CYS A N 1
ATOM 644 C CA . CYS A 1 80 ? -0.450 -15.501 -8.969 1.00 96.75 80 CYS A CA 1
ATOM 645 C C . CYS A 1 80 ? -1.028 -16.348 -7.825 1.00 96.75 80 CYS A C 1
ATOM 647 O O . CYS A 1 80 ? -2.220 -16.658 -7.867 1.00 96.75 80 CYS A O 1
ATOM 649 N N . PRO A 1 81 ? -0.237 -16.685 -6.788 1.00 95.12 81 PRO A N 1
ATOM 650 C CA . PRO A 1 81 ? -0.716 -17.515 -5.681 1.00 95.12 81 PRO A CA 1
ATOM 651 C C . PRO A 1 81 ? -1.893 -16.894 -4.923 1.00 95.12 81 PRO A C 1
ATOM 653 O O . PRO A 1 81 ? -2.674 -17.606 -4.309 1.00 95.12 81 PRO A O 1
ATOM 656 N N . LEU A 1 82 ? -2.013 -15.565 -4.977 1.00 95.31 82 LEU A N 1
ATOM 657 C CA . LEU A 1 82 ? -3.047 -14.795 -4.291 1.00 95.31 82 LEU A CA 1
ATOM 658 C C . LEU A 1 82 ? -4.222 -14.406 -5.199 1.00 95.31 82 LEU A C 1
ATOM 660 O O . LEU A 1 82 ? -5.034 -13.586 -4.793 1.00 95.31 82 LEU A O 1
ATOM 664 N N . ARG A 1 83 ? -4.316 -14.938 -6.427 1.00 92.12 83 ARG A N 1
ATOM 665 C CA . ARG A 1 83 ? -5.383 -14.544 -7.366 1.00 92.12 83 ARG A CA 1
ATOM 666 C C . ARG A 1 83 ? -6.778 -14.808 -6.798 1.00 92.12 83 ARG A C 1
ATOM 668 O O . ARG A 1 83 ? -7.634 -13.936 -6.852 1.00 92.12 83 ARG A O 1
ATOM 675 N N . ASP A 1 84 ? -6.968 -16.003 -6.251 1.00 91.12 84 ASP A N 1
ATOM 676 C CA . ASP A 1 84 ? -8.271 -16.497 -5.792 1.00 91.12 84 ASP A CA 1
ATOM 677 C C . ASP A 1 84 ? -8.360 -16.521 -4.248 1.00 91.12 84 ASP A C 1
ATOM 679 O O . ASP A 1 84 ? -9.300 -17.059 -3.662 1.00 91.12 84 ASP A O 1
ATOM 68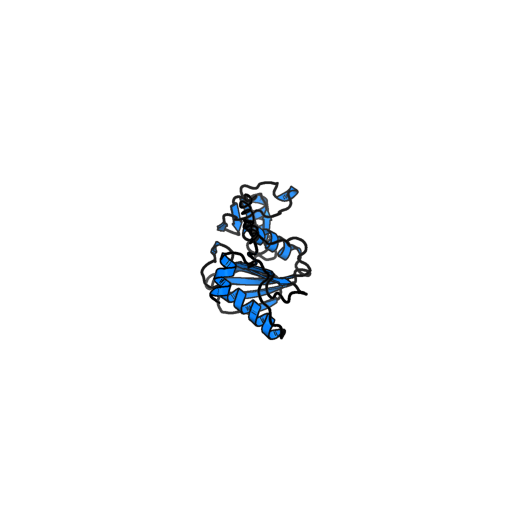3 N N . LEU A 1 85 ? -7.368 -15.931 -3.569 1.00 93.06 85 LEU A N 1
ATOM 684 C CA . LEU A 1 85 ? -7.241 -15.894 -2.112 1.00 93.06 85 LEU A CA 1
ATOM 685 C C . LEU A 1 85 ? -7.369 -14.453 -1.596 1.00 93.06 85 LEU A C 1
ATOM 687 O O . LEU A 1 85 ? -7.093 -13.504 -2.330 1.00 93.06 85 LEU A O 1
ATOM 691 N N . PRO A 1 86 ? -7.799 -14.251 -0.338 1.00 92.75 86 PRO A N 1
ATOM 692 C CA . PRO A 1 86 ? -7.684 -12.940 0.293 1.00 92.75 86 PRO A CA 1
ATOM 693 C C . PRO A 1 86 ? -6.208 -12.512 0.408 1.00 92.75 86 PRO A C 1
ATOM 695 O O . PRO A 1 86 ? -5.305 -13.346 0.262 1.00 92.75 86 PRO A O 1
ATOM 698 N N . PRO A 1 87 ? -5.938 -11.224 0.698 1.00 94.56 87 PRO A N 1
ATOM 699 C CA . PRO A 1 87 ? -4.597 -10.803 1.076 1.00 94.56 87 PRO A CA 1
ATOM 700 C C . PRO A 1 87 ? -4.051 -11.660 2.226 1.00 94.56 87 PRO A C 1
ATOM 702 O O . PRO A 1 87 ? -4.835 -12.170 3.031 1.00 94.56 87 PRO A O 1
ATOM 705 N N . PRO A 1 88 ? -2.721 -11.825 2.314 1.00 96.25 88 PRO A N 1
ATOM 706 C CA . PRO A 1 88 ? -2.124 -12.579 3.404 1.00 96.25 88 PRO A CA 1
ATOM 707 C C . PRO A 1 88 ? -2.425 -11.918 4.756 1.00 96.25 88 PRO A C 1
ATOM 709 O O . PRO A 1 88 ? -2.839 -10.758 4.814 1.00 96.25 88 PRO A O 1
ATOM 712 N N . GLY A 1 89 ? -2.177 -12.652 5.839 1.00 96.31 89 GLY A N 1
ATOM 713 C CA . GLY A 1 89 ? -2.366 -12.174 7.204 1.00 96.31 89 GLY A CA 1
ATOM 714 C C . GLY A 1 89 ? -3.736 -12.496 7.800 1.00 96.31 89 GLY A C 1
ATOM 715 O O . GLY A 1 89 ? -4.464 -13.374 7.334 1.00 96.31 89 GLY A O 1
ATOM 716 N N . THR A 1 90 ? -4.066 -11.786 8.874 1.00 97.94 90 THR A N 1
ATOM 717 C CA . THR A 1 90 ? -5.213 -12.072 9.738 1.00 97.94 90 THR A CA 1
ATOM 718 C C . THR A 1 90 ? -6.334 -11.078 9.484 1.00 97.94 90 THR A C 1
ATOM 720 O O . THR A 1 90 ? -6.137 -9.870 9.580 1.00 97.94 90 THR A O 1
ATOM 723 N N . LEU A 1 91 ? -7.540 -11.567 9.210 1.00 97.94 91 LEU A N 1
ATOM 724 C CA . LEU A 1 91 ? -8.733 -10.727 9.151 1.00 97.94 91 LEU A CA 1
ATOM 725 C C . LEU A 1 91 ? -9.089 -10.220 10.561 1.00 97.94 91 LEU A C 1
ATOM 727 O O . LEU A 1 91 ? -9.393 -11.021 11.442 1.00 97.94 91 LEU A O 1
ATOM 731 N N . ILE A 1 92 ? -9.098 -8.900 10.765 1.00 97.12 92 ILE A N 1
ATOM 732 C CA . ILE A 1 92 ? -9.377 -8.282 12.078 1.00 97.12 92 ILE A CA 1
ATOM 733 C C . ILE A 1 92 ? -10.687 -7.484 12.127 1.00 97.12 92 ILE A C 1
ATOM 735 O O . ILE A 1 92 ? -11.161 -7.129 13.206 1.00 97.12 92 ILE A O 1
ATOM 739 N N . TYR A 1 93 ? -11.267 -7.174 10.967 1.00 96.31 93 TYR A N 1
ATOM 740 C CA . TYR A 1 93 ? -12.530 -6.449 10.841 1.00 96.31 93 TYR A CA 1
ATOM 741 C C . TYR A 1 93 ? -13.209 -6.814 9.524 1.00 96.31 93 TYR A C 1
ATOM 743 O O . TYR A 1 93 ? -12.539 -6.902 8.496 1.00 96.31 93 TYR A O 1
ATOM 751 N N . GLN A 1 94 ? -14.532 -6.979 9.539 1.00 96.06 94 GLN A N 1
ATOM 752 C CA . GLN A 1 94 ? -15.316 -7.269 8.343 1.00 96.06 94 GLN A CA 1
ATOM 753 C C . GLN A 1 94 ? -16.731 -6.684 8.444 1.00 96.06 94 GLN A C 1
ATOM 755 O O . GLN A 1 94 ? -17.396 -6.810 9.471 1.00 96.06 94 GLN A O 1
ATOM 760 N N . THR A 1 95 ? -17.190 -6.093 7.344 1.00 94.12 95 THR A N 1
ATOM 761 C CA . THR A 1 95 ? -18.588 -5.755 7.041 1.00 94.12 95 THR A CA 1
ATOM 762 C C . THR A 1 95 ? -19.025 -6.499 5.771 1.00 94.12 95 THR A C 1
ATOM 764 O O . THR A 1 95 ? -18.343 -7.415 5.312 1.00 94.12 95 THR A O 1
ATOM 767 N N . ALA A 1 96 ? -20.174 -6.131 5.196 1.00 91.19 96 ALA A N 1
ATOM 768 C CA . ALA A 1 96 ? -20.663 -6.727 3.954 1.00 91.19 96 ALA A CA 1
ATOM 769 C C . ALA A 1 96 ? -19.746 -6.454 2.744 1.00 91.19 96 ALA A C 1
ATOM 771 O O . ALA A 1 96 ? -19.581 -7.326 1.897 1.00 91.19 96 ALA A O 1
ATOM 772 N N . ASP A 1 97 ? -19.152 -5.263 2.665 1.00 94.38 97 ASP A N 1
ATOM 773 C CA . ASP A 1 97 ? -18.410 -4.762 1.502 1.00 94.38 97 ASP A CA 1
ATOM 774 C C . ASP A 1 97 ? -16.948 -4.396 1.814 1.00 94.38 97 ASP A C 1
ATOM 776 O O . ASP A 1 97 ? -16.169 -4.135 0.897 1.00 94.38 97 ASP A O 1
ATOM 780 N N . GLN A 1 98 ? -16.555 -4.362 3.092 1.00 96.56 98 GLN A N 1
ATOM 781 C CA . GLN A 1 98 ? -15.240 -3.904 3.542 1.00 96.56 98 GLN A CA 1
ATOM 782 C C . GLN A 1 98 ? -14.620 -4.886 4.533 1.00 96.56 98 GLN A C 1
ATOM 784 O O . GLN A 1 98 ? -15.294 -5.483 5.368 1.00 96.56 98 GLN A O 1
ATOM 789 N N . SER A 1 99 ? -13.302 -5.035 4.475 1.00 97.81 99 SER A N 1
ATOM 790 C CA . SER A 1 99 ? -12.547 -5.827 5.449 1.00 97.81 99 SE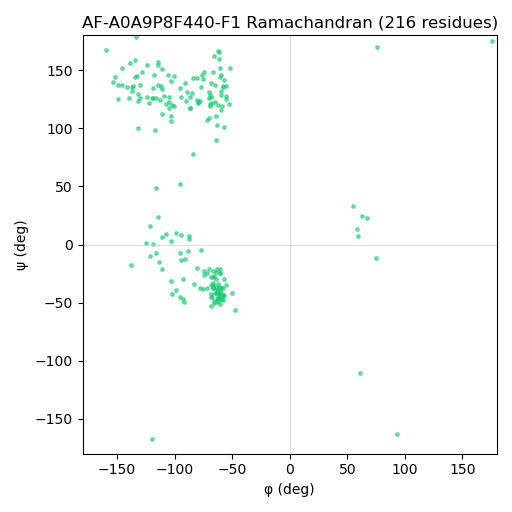R A CA 1
ATOM 791 C C . SER A 1 99 ? -11.171 -5.230 5.719 1.00 97.81 99 SER A C 1
ATOM 793 O O . SER A 1 99 ? -10.604 -4.553 4.859 1.00 97.81 99 SER A O 1
ATOM 795 N N . ILE A 1 100 ? -10.650 -5.470 6.927 1.00 98.44 100 ILE A N 1
ATOM 796 C CA . ILE A 1 100 ? -9.287 -5.104 7.318 1.00 98.44 100 ILE A CA 1
ATOM 797 C C . ILE A 1 100 ? -8.480 -6.362 7.616 1.00 98.44 100 ILE A C 1
ATOM 799 O O . ILE A 1 100 ? -8.872 -7.156 8.473 1.00 98.44 100 ILE A O 1
ATOM 803 N N . TYR A 1 101 ? -7.331 -6.492 6.956 1.00 98.50 101 TYR A N 1
ATOM 804 C CA . TYR A 1 101 ? -6.356 -7.553 7.203 1.00 98.50 101 TYR A CA 1
ATOM 805 C C . TYR A 1 101 ? -5.111 -6.978 7.873 1.00 98.50 101 TYR A C 1
ATOM 807 O O . TYR A 1 101 ? -4.530 -6.020 7.365 1.00 98.50 101 TYR A O 1
ATOM 815 N N . GLU A 1 102 ? -4.699 -7.563 8.992 1.00 98.44 102 GLU A N 1
ATOM 816 C CA . GLU A 1 102 ? -3.411 -7.309 9.629 1.00 98.44 102 GLU A CA 1
ATOM 817 C C . GLU A 1 102 ? -2.343 -8.227 9.029 1.00 98.44 102 GLU A C 1
ATOM 819 O O . GLU A 1 102 ? -2.488 -9.447 9.012 1.00 98.44 102 GLU A O 1
ATOM 824 N N . ILE A 1 103 ? -1.250 -7.632 8.567 1.00 98.06 103 ILE A N 1
ATOM 825 C CA . ILE A 1 103 ? -0.091 -8.312 7.998 1.00 98.06 103 ILE A CA 1
ATOM 826 C C . ILE A 1 103 ? 1.130 -7.973 8.835 1.00 98.06 103 ILE A C 1
ATOM 828 O O . ILE A 1 103 ? 1.480 -6.799 8.994 1.00 98.06 103 ILE A O 1
ATOM 832 N N . ASP A 1 104 ? 1.831 -9.004 9.292 1.00 98.19 104 ASP A N 1
ATOM 833 C CA . ASP A 1 104 ? 3.164 -8.850 9.850 1.00 98.19 104 ASP A CA 1
ATOM 834 C C . ASP A 1 104 ? 4.203 -8.731 8.718 1.00 98.19 104 ASP A C 1
ATOM 836 O O . ASP A 1 104 ? 4.316 -9.592 7.839 1.00 98.19 104 ASP A O 1
ATOM 840 N N . GLY A 1 105 ? 4.963 -7.632 8.708 1.00 97.56 105 GLY A N 1
ATOM 841 C CA . GLY A 1 105 ? 5.983 -7.387 7.693 1.00 97.56 105 GLY A CA 1
ATOM 842 C C . GLY A 1 105 ? 7.165 -8.357 7.745 1.00 97.56 105 GLY A C 1
ATOM 843 O O . GLY A 1 105 ? 7.827 -8.546 6.729 1.00 97.56 105 GLY A O 1
ATOM 844 N N . GLU A 1 106 ? 7.427 -8.998 8.882 1.00 96.81 106 GLU A N 1
ATOM 845 C CA . GLU A 1 106 ? 8.453 -10.030 9.025 1.00 96.81 106 GLU A CA 1
ATOM 846 C C . GLU A 1 106 ? 8.004 -11.382 8.464 1.00 96.81 106 GLU A C 1
ATOM 848 O O . GLU A 1 106 ? 8.806 -12.069 7.830 1.00 96.81 106 GLU A O 1
ATOM 853 N N . GLU A 1 107 ? 6.730 -11.736 8.630 1.00 97.75 107 GLU A N 1
ATOM 854 C CA . GLU A 1 107 ? 6.161 -12.980 8.096 1.00 97.75 107 GLU A CA 1
ATOM 855 C C . GLU A 1 107 ? 5.923 -12.884 6.580 1.00 97.75 107 GLU A C 1
ATOM 857 O O . GLU A 1 107 ? 6.194 -13.821 5.828 1.00 97.75 107 GLU A O 1
ATOM 862 N N . HIS A 1 108 ? 5.485 -11.715 6.100 1.00 97.38 108 HIS A N 1
ATOM 863 C CA . HIS A 1 108 ? 5.127 -11.477 4.699 1.00 97.38 108 HIS A CA 1
ATOM 864 C C . HIS A 1 108 ? 6.030 -10.431 4.019 1.00 97.38 108 HIS A C 1
ATOM 866 O O . HIS A 1 108 ? 5.551 -9.523 3.333 1.00 97.38 108 HIS A O 1
ATOM 872 N N . LYS A 1 109 ? 7.358 -10.575 4.169 1.00 97.12 109 LYS A N 1
ATOM 873 C CA . LYS A 1 109 ? 8.377 -9.597 3.713 1.00 97.12 109 LYS A CA 1
ATOM 874 C C . LYS A 1 109 ? 8.177 -9.105 2.284 1.00 97.12 109 LYS A C 1
ATOM 876 O O . LYS A 1 109 ? 8.043 -7.904 2.066 1.00 97.12 109 LYS A O 1
ATOM 881 N N . LEU A 1 110 ? 8.128 -10.019 1.314 1.00 96.94 110 LEU A N 1
ATOM 882 C CA . LEU A 1 110 ? 8.052 -9.653 -0.104 1.00 96.94 110 LEU A CA 1
ATOM 883 C C . LEU A 1 110 ? 6.772 -8.871 -0.429 1.00 96.94 110 LEU A C 1
ATOM 885 O O . LEU A 1 110 ? 6.815 -7.883 -1.158 1.00 96.94 110 LEU A O 1
ATOM 889 N N . TYR A 1 111 ? 5.638 -9.290 0.135 1.00 97.94 111 TYR A N 1
ATOM 890 C CA . TYR A 1 111 ? 4.366 -8.597 -0.048 1.00 97.94 111 TYR A CA 1
ATOM 891 C C . TYR A 1 111 ? 4.440 -7.170 0.512 1.00 97.94 111 TYR A C 1
ATOM 893 O O . TYR A 1 111 ? 4.109 -6.206 -0.178 1.00 97.94 111 TYR A O 1
ATOM 901 N N . SER A 1 112 ? 4.934 -7.026 1.742 1.00 98.00 112 SER A N 1
ATOM 902 C CA . SER A 1 112 ? 5.038 -5.741 2.440 1.00 98.00 112 SER A CA 1
ATOM 903 C C . SER A 1 112 ? 6.045 -4.786 1.788 1.00 98.00 112 SER A C 1
ATOM 905 O O . SER A 1 112 ? 5.804 -3.576 1.744 1.00 98.00 112 SER A O 1
ATOM 907 N N . GLN A 1 113 ? 7.142 -5.307 1.228 1.00 98.00 113 GLN A N 1
ATOM 908 C CA . GLN A 1 113 ? 8.102 -4.537 0.428 1.00 98.00 113 GLN A CA 1
ATOM 909 C C . GLN A 1 113 ? 7.462 -4.029 -0.865 1.00 98.00 113 GLN A C 1
ATOM 911 O O . GLN A 1 113 ? 7.501 -2.831 -1.147 1.00 98.00 113 GLN A O 1
ATOM 916 N N . ASN A 1 114 ? 6.800 -4.914 -1.615 1.00 98.12 114 ASN A N 1
ATOM 917 C CA . ASN A 1 114 ? 6.106 -4.555 -2.850 1.00 98.12 114 ASN A CA 1
ATOM 918 C C . ASN A 1 114 ? 5.015 -3.503 -2.606 1.00 98.12 114 ASN A C 1
ATOM 920 O O . ASN A 1 114 ? 4.951 -2.494 -3.310 1.00 98.12 114 ASN A O 1
ATOM 924 N N . LEU A 1 115 ? 4.195 -3.695 -1.567 1.00 98.25 115 LEU A N 1
ATOM 925 C CA . LEU A 1 115 ? 3.185 -2.724 -1.152 1.00 98.25 115 LEU A CA 1
ATOM 926 C C . LEU A 1 115 ? 3.824 -1.387 -0.757 1.00 98.25 115 LEU A C 1
ATOM 928 O O . LEU A 1 115 ? 3.320 -0.331 -1.130 1.00 98.25 115 LEU A O 1
ATOM 932 N N . SER A 1 116 ? 4.946 -1.409 -0.035 1.00 97.88 116 SER A N 1
ATOM 933 C CA . SER A 1 116 ? 5.654 -0.193 0.364 1.00 97.88 116 SER A CA 1
ATOM 934 C C . SER A 1 116 ? 6.232 0.582 -0.822 1.00 97.88 116 SER A C 1
ATOM 936 O O . SER A 1 116 ? 6.112 1.810 -0.853 1.00 97.88 116 SER A O 1
ATOM 938 N N . LEU A 1 117 ? 6.808 -0.112 -1.807 1.00 97.62 117 LEU A N 1
ATOM 939 C CA . LEU A 1 117 ? 7.280 0.478 -3.063 1.00 97.62 117 LEU A CA 1
ATOM 940 C C . LEU A 1 117 ? 6.121 1.068 -3.873 1.00 97.62 117 LEU A C 1
ATOM 942 O O . LEU A 1 117 ? 6.234 2.180 -4.399 1.00 97.62 117 LEU A O 1
ATOM 946 N N . PHE A 1 118 ? 4.985 0.372 -3.930 1.00 98.12 118 PHE A N 1
ATOM 947 C CA . PHE A 1 118 ? 3.777 0.889 -4.566 1.00 98.12 118 PHE A CA 1
ATOM 948 C C . PHE A 1 118 ? 3.254 2.137 -3.849 1.00 98.12 118 PHE A C 1
ATOM 950 O O . PHE A 1 118 ? 3.008 3.160 -4.484 1.00 98.12 118 PHE A O 1
ATOM 957 N N . ALA A 1 119 ? 3.162 2.105 -2.521 1.00 97.44 119 ALA A N 1
ATOM 958 C CA . ALA A 1 119 ? 2.702 3.227 -1.711 1.00 97.44 119 ALA A CA 1
ATOM 959 C C . ALA A 1 119 ? 3.593 4.466 -1.859 1.00 97.44 119 ALA A C 1
ATOM 961 O O . ALA A 1 119 ? 3.090 5.589 -1.899 1.00 97.44 119 ALA A O 1
ATOM 962 N N . LYS A 1 120 ? 4.913 4.274 -1.981 1.00 96.31 120 LYS A N 1
ATOM 963 C CA . LYS A 1 120 ? 5.883 5.363 -2.147 1.00 96.31 120 LYS A CA 1
ATOM 964 C C . LYS A 1 120 ? 5.641 6.200 -3.411 1.00 96.31 120 LYS A C 1
ATOM 966 O O . LYS A 1 120 ? 5.959 7.386 -3.403 1.00 96.31 120 LYS A O 1
ATOM 971 N N . LEU A 1 121 ? 4.998 5.642 -4.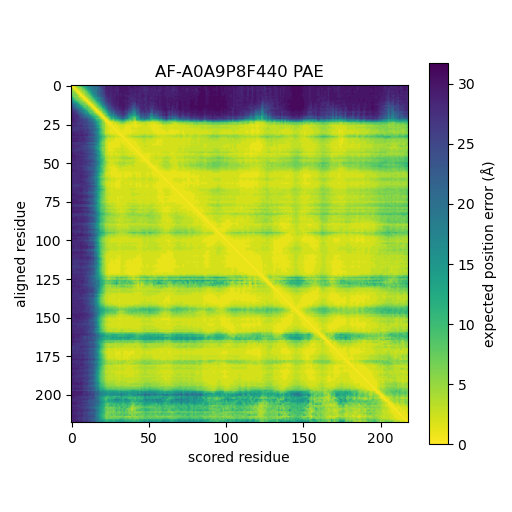443 1.00 97.06 121 LEU A N 1
ATOM 972 C CA . LEU A 1 121 ? 4.562 6.398 -5.629 1.00 97.06 121 LEU A CA 1
ATOM 973 C C . LEU A 1 121 ? 3.573 7.529 -5.287 1.00 97.06 121 LEU A C 1
ATOM 975 O O . LEU A 1 121 ? 3.423 8.474 -6.062 1.00 97.06 121 LEU A O 1
ATOM 979 N N . PHE A 1 122 ? 2.900 7.439 -4.137 1.00 96.44 122 PHE A N 1
ATOM 980 C CA . PHE A 1 122 ? 1.842 8.354 -3.696 1.00 96.44 122 PHE A CA 1
ATOM 981 C C . PHE A 1 122 ? 2.110 8.971 -2.313 1.00 96.44 122 PHE A C 1
ATOM 983 O O . PHE A 1 122 ? 1.299 9.755 -1.822 1.00 96.44 122 PHE A O 1
ATOM 990 N N . LEU A 1 123 ? 3.252 8.650 -1.696 1.00 93.44 123 LEU A N 1
ATOM 991 C CA . LEU A 1 123 ? 3.695 9.185 -0.410 1.00 93.44 123 LEU A CA 1
ATOM 992 C C . LEU A 1 123 ? 5.061 9.860 -0.568 1.00 93.44 123 LEU A C 1
ATOM 994 O O . LEU A 1 123 ? 6.045 9.226 -0.954 1.00 93.44 123 LEU A O 1
ATOM 998 N N . ASP A 1 124 ? 5.129 11.144 -0.230 1.00 90.31 124 ASP A N 1
ATOM 999 C CA . ASP A 1 124 ? 6.359 11.937 -0.323 1.00 90.31 124 ASP A CA 1
ATOM 1000 C C . ASP A 1 124 ? 7.403 11.465 0.700 1.00 90.31 124 ASP A C 1
ATOM 1002 O O . ASP A 1 124 ? 8.517 11.073 0.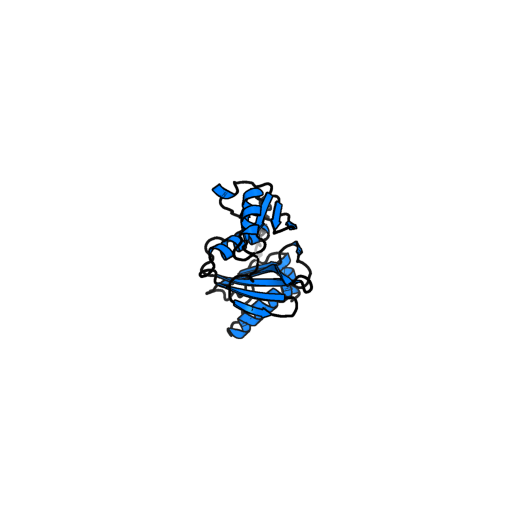356 1.00 90.31 124 ASP A O 1
ATOM 1006 N N . THR A 1 125 ? 6.982 11.397 1.965 1.00 83.19 125 THR A N 1
ATOM 1007 C CA . THR A 1 125 ? 7.851 11.242 3.138 1.00 83.19 125 THR A CA 1
ATOM 1008 C C . THR A 1 125 ? 8.049 9.799 3.599 1.00 83.19 125 THR A C 1
ATOM 1010 O O . THR A 1 125 ? 8.650 9.580 4.646 1.00 83.19 125 THR A O 1
ATOM 1013 N N . LYS A 1 126 ? 7.591 8.792 2.840 1.00 86.88 126 LYS A N 1
ATOM 1014 C CA . LYS A 1 126 ? 7.838 7.387 3.203 1.00 86.88 126 LYS A CA 1
ATOM 1015 C C . LYS A 1 126 ? 9.324 7.060 3.021 1.00 86.88 126 LYS A C 1
ATOM 1017 O O . LYS A 1 126 ? 9.810 6.967 1.896 1.00 86.88 126 LYS A O 1
ATOM 1022 N N . SER A 1 127 ? 10.027 6.881 4.133 1.00 79.88 127 SER A N 1
ATOM 1023 C CA . SER A 1 127 ? 11.469 6.610 4.191 1.00 79.88 127 SER A CA 1
ATOM 1024 C C . SER A 1 127 ? 11.794 5.116 4.230 1.00 79.88 127 SER A C 1
ATOM 1026 O O . SER A 1 127 ? 12.819 4.700 3.699 1.00 79.88 127 SER A O 1
ATOM 1028 N N . VAL A 1 128 ? 10.903 4.302 4.804 1.00 79.81 128 VAL A N 1
ATOM 1029 C CA . VAL A 1 128 ? 11.099 2.856 4.953 1.00 79.81 128 VAL A CA 1
ATOM 1030 C C . VAL A 1 128 ? 10.245 2.092 3.946 1.00 79.81 128 VAL A C 1
ATOM 1032 O O . VAL A 1 128 ? 9.012 2.164 3.971 1.00 79.81 128 VAL A O 1
ATOM 1035 N N . PHE A 1 129 ? 10.898 1.354 3.050 1.00 80.94 129 PHE A N 1
ATOM 1036 C CA . PHE A 1 129 ? 10.236 0.510 2.046 1.00 80.94 129 PHE A CA 1
ATOM 1037 C C . PHE A 1 129 ? 10.883 -0.869 1.849 1.00 80.94 129 PHE A C 1
ATOM 1039 O O . PHE A 1 129 ? 10.206 -1.764 1.350 1.00 80.94 129 PHE A O 1
ATOM 1046 N N . TYR A 1 130 ? 12.134 -1.068 2.285 1.00 79.94 130 TYR A N 1
ATOM 1047 C CA . TYR A 1 130 ? 12.811 -2.373 2.249 1.00 79.94 130 TYR A CA 1
ATOM 1048 C C . TYR A 1 130 ? 12.855 -3.073 3.610 1.00 79.94 130 TYR A C 1
ATOM 1050 O O . TYR A 1 130 ? 12.573 -4.271 3.677 1.00 79.94 130 TYR A O 1
ATOM 1058 N N . ASP A 1 131 ? 13.145 -2.343 4.691 1.00 90.62 131 ASP A N 1
ATOM 1059 C CA . ASP A 1 131 ? 13.116 -2.896 6.048 1.00 90.62 131 ASP A CA 1
ATOM 1060 C C . ASP A 1 131 ? 11.700 -2.864 6.630 1.00 90.62 131 ASP A C 1
ATOM 1062 O O . ASP A 1 131 ? 11.307 -1.991 7.397 1.00 90.62 131 ASP A O 1
ATOM 1066 N N . VAL A 1 132 ? 10.887 -3.814 6.187 1.00 95.00 132 VAL A N 1
ATOM 1067 C CA . VAL A 1 132 ? 9.475 -3.916 6.569 1.00 95.00 132 VAL A CA 1
ATOM 1068 C C . VAL A 1 132 ? 9.258 -4.739 7.841 1.00 95.00 132 VAL A C 1
ATOM 1070 O O . VAL A 1 132 ? 8.131 -4.825 8.319 1.00 95.00 132 VAL A O 1
ATOM 1073 N N . THR A 1 133 ? 10.315 -5.348 8.385 1.00 95.50 133 THR A N 1
ATOM 1074 C CA . THR A 1 133 ? 10.240 -6.369 9.448 1.00 95.50 133 THR A CA 1
ATOM 1075 C C . THR A 1 133 ? 9.729 -5.827 10.780 1.00 95.50 133 THR A C 1
ATOM 1077 O O . THR A 1 133 ? 9.073 -6.533 11.548 1.00 95.50 133 THR A O 1
ATOM 1080 N N . THR A 1 134 ? 9.962 -4.541 11.026 1.00 94.88 134 THR A N 1
ATOM 1081 C CA . THR A 1 134 ? 9.560 -3.825 12.237 1.00 94.88 134 THR A CA 1
ATOM 1082 C C . THR A 1 134 ? 8.148 -3.242 12.150 1.00 94.88 134 THR A C 1
ATOM 1084 O O . THR A 1 134 ? 7.709 -2.576 13.086 1.00 94.88 134 THR A O 1
ATOM 1087 N N . PHE A 1 135 ? 7.402 -3.510 11.070 1.00 96.25 135 PHE A N 1
ATOM 1088 C CA . PHE A 1 135 ? 6.082 -2.931 10.819 1.00 96.25 135 PHE A CA 1
ATOM 1089 C C . PHE A 1 135 ? 4.975 -3.985 10.746 1.00 96.25 135 PHE A C 1
ATOM 1091 O O . PHE A 1 135 ? 5.157 -5.083 10.220 1.00 96.25 135 PHE A O 1
ATOM 1098 N N . ARG A 1 136 ? 3.788 -3.594 11.214 1.00 97.31 136 ARG A N 1
ATOM 1099 C CA . ARG A 1 136 ? 2.505 -4.206 10.852 1.00 97.31 136 ARG A CA 1
ATOM 1100 C C . ARG A 1 136 ? 1.804 -3.347 9.810 1.00 97.31 136 ARG A C 1
ATOM 1102 O O . ARG A 1 136 ? 1.892 -2.118 9.855 1.00 97.31 136 ARG A O 1
ATOM 1109 N N . TYR A 1 137 ? 1.093 -3.987 8.895 1.00 98.19 137 TYR A N 1
ATOM 1110 C CA . TYR A 1 137 ? 0.308 -3.346 7.845 1.00 98.19 137 TYR A CA 1
ATOM 1111 C C . TYR A 1 137 ? -1.156 -3.734 8.013 1.00 98.19 137 TYR A C 1
ATOM 1113 O O . TYR A 1 137 ? -1.463 -4.901 8.205 1.00 98.19 137 TYR A O 1
ATOM 1121 N N . TYR A 1 138 ? -2.055 -2.765 7.905 1.00 98.38 138 TYR A N 1
ATOM 1122 C CA . TYR A 1 138 ? -3.494 -2.961 8.040 1.00 98.38 138 TYR A CA 1
ATOM 1123 C C . TYR A 1 138 ? -4.147 -2.599 6.717 1.00 98.38 138 TYR A C 1
ATOM 1125 O O . TYR A 1 138 ? -4.305 -1.419 6.397 1.00 98.38 138 TYR A O 1
ATOM 1133 N N . LEU A 1 139 ? -4.448 -3.613 5.912 1.00 98.56 139 LEU A N 1
ATOM 1134 C CA . LEU A 1 139 ? -4.964 -3.444 4.561 1.00 98.56 139 LEU A CA 1
ATOM 1135 C C . LEU A 1 139 ? -6.469 -3.272 4.576 1.00 98.56 139 LEU A C 1
ATOM 1137 O O . LEU A 1 139 ? -7.165 -4.120 5.118 1.00 98.56 139 LEU A O 1
ATOM 1141 N N . LEU A 1 140 ? -6.964 -2.245 3.894 1.00 98.50 140 LEU A N 1
ATOM 1142 C CA . LEU A 1 140 ? -8.377 -2.108 3.582 1.00 98.50 140 LEU A CA 1
ATOM 1143 C C . LEU A 1 140 ? -8.686 -2.766 2.243 1.00 98.50 140 LEU A C 1
ATOM 1145 O O . LEU A 1 140 ? -8.115 -2.406 1.209 1.00 98.50 140 LEU A O 1
ATOM 1149 N N . VAL A 1 141 ? -9.628 -3.699 2.282 1.00 98.12 141 VAL A N 1
ATOM 1150 C CA . VAL A 1 141 ? -10.079 -4.486 1.140 1.00 98.12 141 VAL A CA 1
ATOM 1151 C C . VAL A 1 141 ? -11.555 -4.210 0.901 1.00 98.12 141 VAL A C 1
ATOM 1153 O O . VAL A 1 141 ? -12.363 -4.369 1.816 1.00 98.12 141 VAL A O 1
ATOM 1156 N N . LEU A 1 142 ? -11.902 -3.818 -0.324 1.00 96.81 142 LEU A N 1
ATOM 1157 C CA . LEU A 1 142 ? -13.292 -3.792 -0.777 1.00 96.81 142 LEU A CA 1
ATOM 1158 C C . LEU A 1 142 ? -13.638 -5.126 -1.425 1.00 96.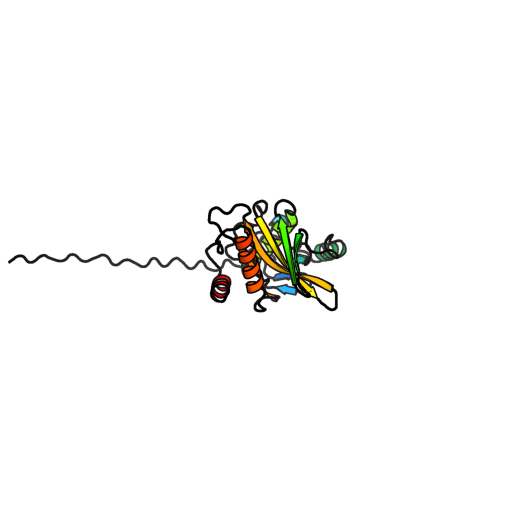81 142 LEU A C 1
ATOM 1160 O O . LEU A 1 142 ? -12.821 -5.672 -2.166 1.00 96.81 142 LEU A O 1
ATOM 1164 N N . THR A 1 143 ? -14.838 -5.622 -1.151 1.00 95.19 143 THR A N 1
ATOM 1165 C CA . THR A 1 143 ? -15.402 -6.805 -1.805 1.00 95.19 143 THR A CA 1
ATOM 1166 C C . THR A 1 143 ? -16.591 -6.379 -2.649 1.00 95.19 143 THR A C 1
ATOM 1168 O O . THR A 1 143 ? -17.518 -5.748 -2.142 1.00 95.19 143 THR A O 1
ATOM 1171 N N . ASP A 1 144 ? -16.560 -6.706 -3.936 1.00 92.12 144 ASP A N 1
ATOM 1172 C CA . ASP A 1 144 ? -17.696 -6.489 -4.821 1.00 92.12 144 ASP A CA 1
ATOM 1173 C C . ASP A 1 144 ? -18.825 -7.467 -4.466 1.00 92.12 144 ASP A C 1
ATOM 1175 O O . ASP A 1 144 ? -18.622 -8.681 -4.406 1.00 92.12 144 ASP A O 1
ATOM 1179 N N . ALA A 1 145 ? -20.022 -6.942 -4.209 1.00 89.25 145 ALA A N 1
ATOM 1180 C CA . ALA A 1 145 ? -21.153 -7.748 -3.755 1.00 89.25 145 ALA A CA 1
ATOM 1181 C C . ALA A 1 145 ? -21.713 -8.691 -4.836 1.00 89.25 145 ALA A C 1
ATOM 1183 O O . ALA A 1 145 ? -22.395 -9.657 -4.500 1.00 89.25 145 ALA A O 1
ATOM 1184 N N . GLN A 1 146 ? -21.466 -8.408 -6.118 1.00 89.69 146 GLN A N 1
ATOM 1185 C CA . GLN A 1 146 ? -21.976 -9.194 -7.242 1.00 89.69 146 GLN A CA 1
ATOM 1186 C C . GLN A 1 146 ? -20.955 -10.226 -7.714 1.00 89.69 146 GLN A C 1
ATOM 1188 O O . GLN A 1 146 ? -21.314 -11.377 -7.954 1.00 89.69 146 GLN A O 1
ATOM 1193 N N . THR A 1 147 ? -19.691 -9.825 -7.853 1.00 90.19 147 THR A N 1
ATOM 1194 C CA . THR A 1 147 ? -18.634 -10.691 -8.396 1.00 90.19 147 THR A CA 1
ATOM 1195 C C . THR A 1 147 ? -17.842 -11.422 -7.315 1.00 90.19 147 THR A C 1
ATOM 1197 O O . THR A 1 147 ? -17.104 -12.353 -7.630 1.00 90.19 147 THR A O 1
ATOM 1200 N N . ALA A 1 148 ? -17.989 -11.020 -6.046 1.00 87.94 148 ALA A N 1
ATOM 1201 C CA . ALA A 1 148 ? -17.160 -11.449 -4.917 1.00 87.94 148 ALA A CA 1
ATOM 12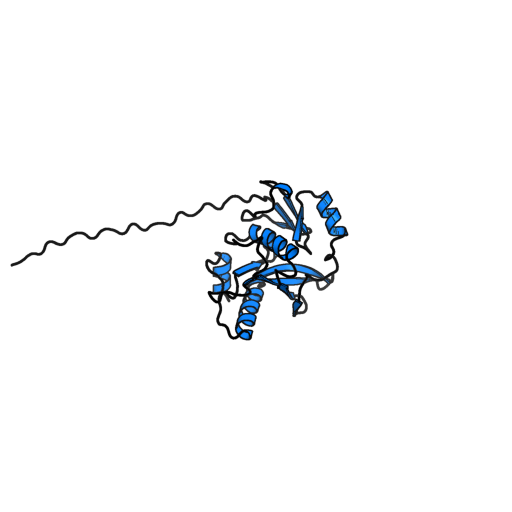02 C C . ALA A 1 148 ? -15.658 -11.141 -5.090 1.00 87.94 148 ALA A C 1
ATOM 1204 O O . ALA A 1 148 ? -14.824 -11.647 -4.330 1.00 87.94 148 ALA A O 1
ATOM 1205 N N . GLU A 1 149 ? -15.297 -10.300 -6.067 1.00 89.88 149 GLU A N 1
ATOM 1206 C CA . GLU A 1 149 ? -13.921 -9.871 -6.288 1.00 89.88 149 GLU A CA 1
ATOM 1207 C C . GLU A 1 149 ? -13.446 -8.979 -5.142 1.00 89.88 149 GLU A C 1
ATOM 1209 O O . GLU A 1 149 ? -14.172 -8.116 -4.645 1.00 89.88 149 GLU A O 1
ATOM 1214 N N . ARG A 1 150 ? -12.196 -9.183 -4.724 1.00 93.25 150 ARG A N 1
ATOM 1215 C CA . ARG A 1 150 ? -11.573 -8.453 -3.620 1.00 93.25 150 ARG A CA 1
ATOM 1216 C C . ARG A 1 150 ? -10.483 -7.543 -4.154 1.00 93.25 150 ARG A C 1
ATOM 1218 O O . ARG A 1 150 ? -9.627 -7.983 -4.914 1.00 93.25 150 ARG A O 1
ATOM 1225 N N . GLN A 1 151 ? -10.463 -6.301 -3.689 1.00 95.38 151 GLN A N 1
ATOM 1226 C CA . GLN A 1 151 ? -9.460 -5.318 -4.079 1.00 95.38 151 GLN A CA 1
ATOM 1227 C C . GLN A 1 151 ? -8.887 -4.627 -2.848 1.00 95.38 151 GLN A C 1
ATOM 1229 O O . GLN A 1 151 ? -9.615 -3.993 -2.086 1.00 95.38 151 GLN A O 1
ATOM 1234 N N . VAL A 1 152 ? -7.564 -4.677 -2.684 1.00 97.69 152 VAL A N 1
ATOM 1235 C CA . VAL A 1 152 ? -6.867 -3.819 -1.717 1.00 97.69 152 VAL A CA 1
ATOM 1236 C C . VAL A 1 152 ? -6.929 -2.381 -2.232 1.00 97.69 152 VAL A C 1
ATOM 1238 O O . VAL A 1 152 ? -6.457 -2.094 -3.334 1.00 97.69 152 VAL A O 1
ATOM 1241 N N . VAL A 1 153 ? -7.509 -1.473 -1.451 1.00 97.81 153 VAL A N 1
ATOM 1242 C CA . VAL A 1 153 ? -7.744 -0.069 -1.852 1.00 97.81 153 VAL A CA 1
ATOM 1243 C C . VAL A 1 153 ? -6.972 0.942 -1.016 1.00 97.81 153 VAL A C 1
ATOM 1245 O O . VAL A 1 153 ? -6.979 2.138 -1.307 1.00 97.81 153 VAL A O 1
ATOM 1248 N N . GLY A 1 154 ? -6.312 0.487 0.038 1.00 98.12 154 GLY A N 1
ATOM 1249 C CA . GLY A 1 154 ? -5.532 1.331 0.921 1.00 98.12 154 GLY A CA 1
ATOM 1250 C C . GLY A 1 154 ? -4.990 0.544 2.096 1.00 98.12 154 GLY A C 1
ATOM 1251 O O . GLY A 1 154 ? -5.287 -0.637 2.261 1.00 98.12 154 GLY A O 1
ATOM 1252 N N . PHE A 1 155 ? -4.184 1.203 2.911 1.00 98.31 155 PHE A N 1
ATOM 1253 C CA . PHE A 1 155 ? -3.664 0.638 4.143 1.00 98.31 155 PHE A CA 1
ATOM 1254 C C . PHE A 1 155 ? -3.198 1.742 5.091 1.00 98.31 155 PHE A C 1
ATOM 1256 O O . PHE A 1 155 ? -3.006 2.894 4.683 1.00 98.31 155 PHE A O 1
ATOM 1263 N N . PHE A 1 156 ? -2.938 1.371 6.339 1.00 97.62 156 PHE A N 1
ATOM 1264 C CA . PHE A 1 156 ? -1.950 2.070 7.152 1.00 97.62 156 PHE A CA 1
ATOM 1265 C C . PHE A 1 156 ? -0.896 1.091 7.673 1.00 97.62 156 PHE A C 1
ATOM 1267 O O . PHE A 1 156 ? -1.154 -0.106 7.782 1.00 97.62 156 PHE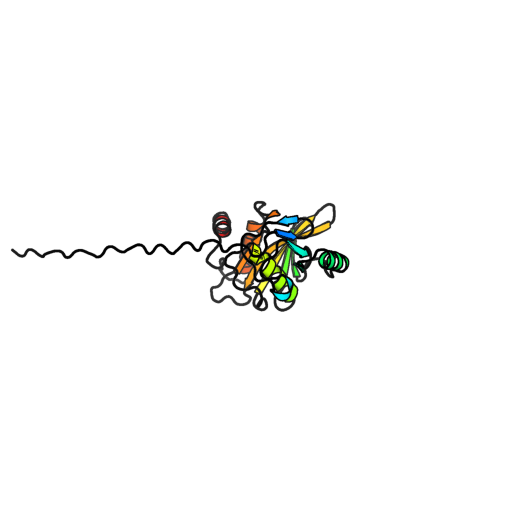 A O 1
ATOM 1274 N N . SER A 1 157 ? 0.306 1.580 7.958 1.00 96.56 157 SER A N 1
ATOM 1275 C CA . SER A 1 157 ? 1.356 0.823 8.640 1.00 96.56 157 SER A CA 1
ATOM 1276 C C . SER A 1 157 ? 1.585 1.377 10.038 1.00 96.56 157 SER A C 1
ATOM 1278 O O . SER A 1 157 ? 1.406 2.572 10.272 1.00 96.56 157 SER A O 1
ATOM 1280 N N . LYS A 1 158 ? 2.010 0.514 10.955 1.00 94.56 158 LYS A N 1
ATOM 1281 C CA . LYS A 1 158 ? 2.318 0.839 12.349 1.00 94.56 158 LYS A CA 1
ATOM 1282 C C . LYS A 1 158 ? 3.604 0.128 12.752 1.00 94.56 158 LYS A C 1
ATOM 1284 O O . LYS A 1 158 ? 3.766 -1.053 12.451 1.00 94.56 158 LYS A O 1
ATOM 1289 N N . GLU A 1 159 ? 4.504 0.826 13.429 1.00 93.00 159 GLU A N 1
ATOM 1290 C CA . GLU A 1 159 ? 5.693 0.201 14.012 1.00 93.00 159 GLU A CA 1
ATOM 1291 C C . GLU A 1 159 ? 5.284 -0.787 15.110 1.00 93.00 159 GLU A C 1
ATOM 1293 O O . GLU A 1 159 ? 4.421 -0.494 15.940 1.00 93.00 159 GLU A O 1
ATOM 1298 N N . LYS A 1 160 ? 5.919 -1.961 15.145 1.00 91.94 160 LYS A N 1
ATOM 1299 C CA . LYS A 1 160 ? 5.728 -2.944 16.221 1.00 91.94 160 LYS A CA 1
ATOM 1300 C C . LYS A 1 160 ? 6.138 -2.359 17.576 1.00 91.94 160 LYS A C 1
ATOM 1302 O O . LYS A 1 160 ? 5.484 -2.637 18.577 1.00 91.94 160 LYS A O 1
ATOM 1307 N N . MET A 1 161 ? 7.197 -1.548 17.582 1.00 86.31 161 MET A N 1
ATOM 1308 C CA . MET A 1 161 ? 7.709 -0.822 18.743 1.00 86.31 161 MET A CA 1
ATOM 1309 C C . MET A 1 161 ? 7.941 0.636 18.353 1.00 86.31 161 MET A C 1
ATOM 1311 O O . MET A 1 161 ? 8.953 0.948 17.735 1.00 86.31 161 MET A O 1
ATOM 1315 N N . SER A 1 162 ? 7.001 1.515 18.708 1.00 80.69 162 SER A N 1
ATOM 1316 C CA . SER A 1 162 ? 7.134 2.956 18.471 1.00 80.69 162 SER A CA 1
ATOM 1317 C C . SER A 1 162 ? 7.562 3.675 19.747 1.00 80.69 162 SER A C 1
ATOM 1319 O O . SER A 1 162 ? 6.838 3.648 20.748 1.00 80.69 162 SER A O 1
ATOM 1321 N N . TRP A 1 163 ? 8.726 4.325 19.715 1.00 76.50 163 TRP A N 1
ATOM 1322 C CA . TRP A 1 163 ? 9.252 5.109 20.841 1.00 76.50 163 TRP A CA 1
ATOM 1323 C C . TRP A 1 163 ? 8.426 6.373 21.099 1.00 76.50 163 TRP A C 1
ATOM 1325 O O . TRP A 1 163 ? 8.183 6.728 22.250 1.00 76.50 163 TRP A O 1
ATOM 1335 N N . ASP A 1 164 ? 7.911 6.982 20.030 1.00 79.12 164 ASP A N 1
ATOM 1336 C CA . ASP A 1 164 ? 7.103 8.205 20.077 1.00 79.12 164 ASP A CA 1
ATOM 1337 C C . ASP A 1 164 ? 5.600 7.932 20.282 1.00 79.12 164 ASP A C 1
ATOM 1339 O O . ASP A 1 164 ? 4.782 8.848 20.205 1.00 79.12 164 ASP A O 1
ATOM 1343 N N . ASN A 1 165 ? 5.213 6.674 20.548 1.00 80.69 165 ASN A N 1
ATOM 1344 C CA . ASN A 1 165 ? 3.815 6.230 20.645 1.00 80.69 165 ASN A CA 1
ATOM 1345 C C . ASN A 1 165 ? 2.971 6.556 19.395 1.00 80.69 165 ASN A C 1
ATOM 1347 O O . ASN A 1 165 ? 1.761 6.790 19.495 1.00 80.69 165 ASN A O 1
ATOM 1351 N N . ASN A 1 166 ? 3.580 6.537 18.205 1.00 86.31 166 ASN A N 1
ATOM 1352 C CA . ASN A 1 166 ? 2.832 6.716 16.965 1.00 86.31 166 ASN A CA 1
ATOM 1353 C C . ASN A 1 166 ? 1.946 5.488 16.715 1.00 86.31 166 ASN A C 1
ATOM 1355 O O . ASN A 1 166 ? 2.413 4.347 16.727 1.00 86.31 166 ASN A O 1
ATOM 1359 N N . ASN A 1 167 ? 0.654 5.708 16.468 1.00 87.12 167 ASN A N 1
ATOM 1360 C CA . ASN A 1 167 ? -0.270 4.624 16.121 1.00 87.12 167 ASN A CA 1
ATOM 1361 C C . ASN A 1 167 ? -0.382 4.380 14.612 1.00 87.12 167 ASN A C 1
ATOM 1363 O O . ASN A 1 167 ? -0.893 3.343 14.189 1.00 87.12 167 ASN A O 1
ATOM 1367 N N . VAL A 1 168 ? 0.140 5.313 13.818 1.00 91.81 168 VAL A N 1
ATOM 1368 C CA . VAL A 1 168 ? 0.216 5.261 12.361 1.00 91.81 168 VAL A CA 1
ATOM 1369 C C . VAL A 1 168 ? 1.570 5.816 11.939 1.00 91.81 168 VAL A C 1
ATOM 1371 O O . VAL A 1 168 ? 1.888 6.946 12.287 1.00 91.81 168 VAL A O 1
ATOM 1374 N N . ALA A 1 169 ? 2.325 5.047 11.159 1.00 92.06 169 ALA A N 1
ATOM 1375 C CA . ALA A 1 169 ? 3.554 5.492 10.502 1.00 92.06 169 ALA A CA 1
ATOM 1376 C C . ALA A 1 169 ? 3.265 6.029 9.089 1.00 92.06 169 ALA A C 1
ATOM 1378 O O . ALA A 1 169 ? 3.641 7.131 8.705 1.00 92.06 169 ALA A O 1
ATOM 1379 N N . CYS A 1 170 ? 2.513 5.269 8.291 1.00 93.81 170 CYS A N 1
ATOM 1380 C CA . CYS A 1 170 ? 2.033 5.706 6.981 1.00 93.81 170 CYS A CA 1
ATOM 1381 C C . CYS A 1 170 ? 0.562 5.348 6.841 1.00 93.81 170 CYS A C 1
ATOM 1383 O O . CYS A 1 170 ? 0.153 4.280 7.277 1.00 93.81 170 CYS A O 1
ATOM 1385 N N . ILE A 1 171 ? -0.219 6.196 6.180 1.00 95.62 171 ILE A N 1
ATOM 1386 C CA . ILE A 1 171 ? -1.613 5.916 5.828 1.00 95.62 171 ILE A CA 1
ATOM 1387 C C . ILE A 1 171 ? -1.872 6.378 4.401 1.00 95.62 171 ILE A C 1
ATOM 1389 O O . ILE A 1 171 ? -1.494 7.484 4.009 1.00 95.62 171 ILE A O 1
ATOM 1393 N N . LEU A 1 172 ? -2.500 5.515 3.610 1.00 96.81 172 LEU A N 1
ATOM 1394 C CA . LEU A 1 172 ? -2.784 5.778 2.210 1.00 96.81 172 LEU A CA 1
ATOM 1395 C C . LEU A 1 172 ? -4.066 5.067 1.790 1.00 96.81 172 LEU A C 1
ATOM 1397 O O . LEU A 1 172 ? -4.164 3.848 1.863 1.00 96.81 172 LEU A O 1
ATOM 1401 N N . VAL A 1 173 ? -5.006 5.831 1.241 1.00 98.00 173 VAL A N 1
ATOM 1402 C CA . VAL A 1 173 ? -6.021 5.294 0.328 1.00 98.00 173 VAL A CA 1
ATOM 1403 C C . VAL A 1 173 ? -5.496 5.495 -1.086 1.00 98.00 173 VAL A C 1
ATOM 1405 O O . VAL A 1 173 ? -5.099 6.611 -1.440 1.00 98.00 173 VAL A O 1
ATOM 1408 N N . PHE A 1 174 ? -5.462 4.432 -1.886 1.00 97.75 174 PHE A N 1
ATOM 1409 C CA . PHE A 1 174 ? -4.954 4.492 -3.251 1.00 97.75 174 PHE A CA 1
ATOM 1410 C C . PHE A 1 174 ? -5.775 5.484 -4.087 1.00 97.75 174 PHE A C 1
ATOM 1412 O O . PHE A 1 174 ? -6.994 5.570 -3.905 1.00 97.75 174 PHE A O 1
ATOM 1419 N N . PRO A 1 175 ? -5.145 6.231 -5.016 1.00 97.00 175 PRO A N 1
ATOM 1420 C CA . PRO A 1 175 ? -5.788 7.369 -5.673 1.00 97.00 175 PRO A CA 1
ATOM 1421 C C . PRO A 1 175 ? -7.189 7.112 -6.267 1.00 97.00 175 PRO A C 1
ATOM 1423 O O . PRO A 1 175 ? -8.059 7.955 -6.043 1.00 97.00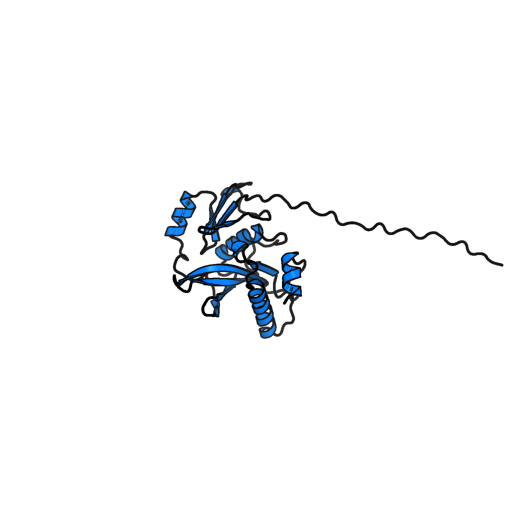 175 PRO A O 1
ATOM 1426 N N . PRO A 1 176 ? -7.477 5.973 -6.938 1.00 96.75 176 PRO A N 1
ATOM 1427 C CA . PRO A 1 176 ? -8.801 5.720 -7.529 1.00 96.75 176 PRO A CA 1
ATOM 1428 C C . PRO A 1 176 ? -9.961 5.626 -6.520 1.00 96.75 176 PRO A C 1
ATOM 1430 O O . PRO A 1 176 ? -11.125 5.825 -6.883 1.00 96.75 176 PRO A O 1
ATOM 1433 N N . TRP A 1 177 ? -9.659 5.340 -5.249 1.00 96.75 177 TRP A N 1
ATOM 1434 C CA . TRP A 1 177 ? -10.652 5.125 -4.189 1.00 96.75 177 TRP A CA 1
ATOM 1435 C C . TRP A 1 177 ? -10.674 6.237 -3.132 1.00 96.75 177 TRP A C 1
ATOM 1437 O O . TRP A 1 177 ? -11.392 6.142 -2.136 1.00 96.75 177 TRP A O 1
ATOM 1447 N N . GLN A 1 178 ? -9.926 7.324 -3.337 1.00 93.88 178 GLN A N 1
ATOM 1448 C CA . GLN A 1 178 ? -9.949 8.474 -2.432 1.00 93.88 178 GLN A CA 1
ATOM 1449 C C . GLN A 1 178 ? -11.310 9.193 -2.431 1.00 93.88 178 GLN A C 1
ATOM 1451 O O . GLN A 1 178 ? -12.111 9.052 -3.351 1.00 93.88 178 GLN A O 1
ATOM 1456 N N . LYS A 1 179 ? -11.550 10.009 -1.391 1.00 89.94 179 LYS A N 1
ATOM 1457 C CA . LYS A 1 179 ? -12.775 10.817 -1.191 1.00 89.94 179 LYS A CA 1
ATOM 1458 C C . LYS A 1 179 ? -14.076 10.009 -1.031 1.00 89.94 179 LYS A C 1
ATOM 1460 O O . LYS A 1 179 ? -15.155 10.539 -1.263 1.00 89.94 179 LYS A O 1
ATOM 1465 N N . ARG A 1 180 ? -13.979 8.753 -0.587 1.00 92.31 180 ARG A N 1
ATOM 1466 C CA . ARG A 1 180 ? -15.124 7.861 -0.311 1.00 92.31 180 ARG A CA 1
ATOM 1467 C C . ARG A 1 180 ? -15.271 7.499 1.177 1.00 92.31 180 ARG A C 1
ATOM 1469 O O . ARG A 1 180 ? -15.750 6.425 1.500 1.00 92.31 180 ARG A O 1
ATOM 1476 N N . GLY A 1 181 ? -14.742 8.318 2.090 1.00 92.25 181 GLY A N 1
ATOM 1477 C CA . GLY A 1 181 ? -14.745 8.033 3.540 1.00 92.25 181 GLY A CA 1
ATOM 1478 C C . GLY A 1 181 ? -13.747 6.960 4.012 1.00 92.25 181 GLY A C 1
ATOM 1479 O O . GLY A 1 181 ? -13.450 6.882 5.197 1.00 92.25 181 GLY A O 1
ATOM 1480 N N . LEU A 1 182 ? -13.124 6.200 3.104 1.00 95.81 182 LEU A N 1
ATOM 1481 C CA . LEU A 1 182 ? -12.201 5.099 3.438 1.00 95.81 182 LEU A CA 1
ATOM 1482 C C . LEU A 1 182 ? -10.996 5.507 4.308 1.00 95.81 182 LEU A C 1
ATOM 1484 O O . LEU A 1 182 ? -10.493 4.715 5.099 1.00 95.81 182 LEU A O 1
ATOM 1488 N N . GLY A 1 183 ? -10.537 6.757 4.186 1.00 94.56 183 GLY A N 1
ATOM 1489 C CA . GLY A 1 183 ? -9.471 7.282 5.041 1.00 94.56 183 GLY A CA 1
ATOM 1490 C C . GLY A 1 183 ? -9.903 7.416 6.503 1.00 94.56 183 GLY A C 1
ATOM 1491 O O . GLY A 1 183 ? -9.117 7.111 7.391 1.00 94.56 183 GLY A O 1
ATOM 1492 N N . GLN A 1 184 ? -11.155 7.818 6.752 1.00 93.00 184 GLN A N 1
ATOM 149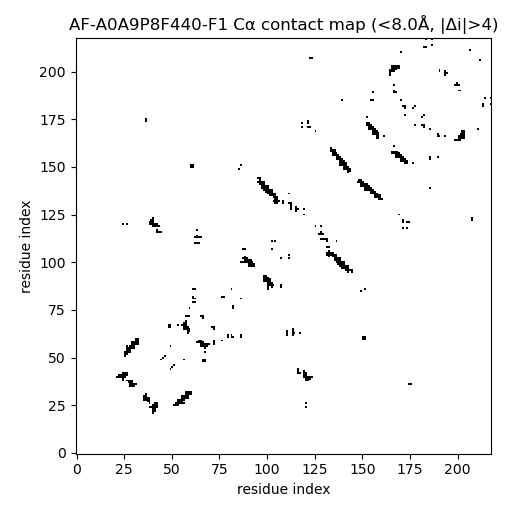3 C CA . GLN A 1 184 ? -11.736 7.897 8.101 1.00 93.00 184 GLN A CA 1
ATOM 1494 C C . GLN A 1 184 ? -11.891 6.515 8.720 1.00 93.00 184 GLN A C 1
ATOM 1496 O O . GLN A 1 184 ? -11.594 6.358 9.897 1.00 93.00 184 GLN A O 1
ATOM 1501 N N . LEU A 1 185 ? -12.252 5.506 7.924 1.00 95.06 185 LEU A N 1
ATOM 1502 C CA . LEU A 1 185 ? -12.266 4.124 8.395 1.00 95.06 185 LEU A CA 1
ATOM 1503 C C . LEU A 1 185 ? -10.873 3.669 8.852 1.00 95.06 185 LEU A C 1
ATOM 1505 O O . LEU A 1 185 ? -10.729 3.197 9.974 1.00 95.06 185 LEU A O 1
ATOM 1509 N N . LEU A 1 186 ? -9.841 3.849 8.019 1.00 96.81 186 LEU A N 1
ATOM 1510 C CA . LEU A 1 186 ? -8.462 3.485 8.374 1.00 96.81 186 LEU A CA 1
ATOM 1511 C C . LEU A 1 186 ? -7.977 4.230 9.632 1.00 96.81 186 LEU A C 1
ATOM 1513 O O . LEU A 1 186 ? -7.373 3.618 10.512 1.00 96.81 186 LEU A O 1
ATOM 1517 N N . MET A 1 187 ? -8.280 5.529 9.748 1.00 94.81 187 MET A N 1
ATOM 1518 C CA . MET A 1 187 ? -7.979 6.311 10.953 1.00 94.81 187 MET A CA 1
ATOM 1519 C C . MET A 1 187 ? -8.722 5.759 12.176 1.00 94.81 187 MET A C 1
ATOM 1521 O O . MET A 1 187 ? -8.096 5.523 13.207 1.00 94.81 187 MET A O 1
ATOM 1525 N N . GLY A 1 188 ? -10.016 5.464 12.055 1.00 94.94 188 GLY A N 1
ATOM 1526 C CA . GLY A 1 188 ? -10.815 4.876 13.128 1.00 94.94 188 GLY A CA 1
ATOM 1527 C C . GLY A 1 188 ? -10.265 3.540 13.615 1.00 94.94 188 GLY A C 1
ATOM 1528 O O . GLY A 1 188 ? -10.107 3.344 14.818 1.00 94.94 188 GLY A O 1
ATOM 1529 N N . VAL A 1 189 ? -9.867 2.663 12.691 1.00 95.50 189 VAL A N 1
ATOM 1530 C CA . VAL A 1 189 ? -9.208 1.392 13.024 1.00 95.50 189 VAL A CA 1
ATOM 1531 C C . VAL A 1 189 ? -7.904 1.635 13.788 1.00 95.50 189 VAL A C 1
ATOM 1533 O O . VAL A 1 189 ? -7.676 0.992 14.808 1.00 95.50 189 VAL A O 1
ATOM 1536 N N . SER A 1 190 ? -7.068 2.590 13.364 1.00 95.25 190 SER A N 1
ATOM 1537 C CA . SER A 1 190 ? -5.816 2.892 14.076 1.00 95.25 190 SER A CA 1
ATOM 1538 C C . SER A 1 190 ? -6.034 3.358 15.523 1.00 95.25 190 SER A C 1
ATOM 1540 O O . SER A 1 190 ? -5.323 2.912 16.426 1.00 95.25 190 SER A O 1
ATOM 1542 N N . TYR A 1 191 ? -7.052 4.190 15.771 1.00 93.62 191 TYR A N 1
ATOM 1543 C CA . TYR A 1 191 ? -7.403 4.645 17.118 1.00 93.62 191 TYR A CA 1
ATOM 1544 C C . TYR A 1 191 ? -8.031 3.532 17.961 1.00 93.62 191 TYR A C 1
ATOM 1546 O O . TYR A 1 191 ? -7.738 3.429 19.152 1.00 93.62 191 TYR A O 1
ATOM 1554 N N . GLU A 1 192 ? -8.847 2.671 17.352 1.00 94.00 192 GLU A N 1
ATOM 1555 C CA . GLU A 1 192 ? -9.428 1.509 18.024 1.00 94.00 192 GLU A CA 1
ATOM 1556 C C . GLU A 1 192 ? -8.347 0.543 18.520 1.00 94.00 192 GLU A C 1
ATOM 1558 O O . GLU A 1 192 ? -8.403 0.078 19.659 1.00 94.00 192 GLU A O 1
ATOM 1563 N N . LEU A 1 193 ? -7.327 0.282 17.699 1.00 92.38 193 LEU A N 1
ATOM 1564 C CA . LEU A 1 193 ? -6.187 -0.546 18.093 1.00 92.38 193 LEU A CA 1
ATOM 1565 C C . LEU A 1 193 ? -5.415 0.083 19.257 1.00 92.38 193 LEU A C 1
ATOM 1567 O O . LEU A 1 193 ? -5.135 -0.599 20.239 1.00 92.38 193 LEU A O 1
ATOM 1571 N N . SER A 1 194 ? -5.131 1.389 19.199 1.00 90.12 194 SER A N 1
ATOM 1572 C CA . SER A 1 194 ? -4.498 2.113 20.312 1.00 90.12 194 SER A CA 1
ATOM 1573 C C . SER A 1 194 ? -5.299 2.005 21.609 1.00 90.12 194 SER A C 1
ATOM 1575 O O . SER A 1 194 ? -4.729 1.731 22.666 1.00 90.12 194 SER A O 1
ATOM 1577 N N . ARG A 1 195 ? -6.628 2.149 21.528 1.00 90.31 195 ARG A N 1
ATOM 1578 C CA . ARG A 1 195 ? -7.526 2.015 22.679 1.00 90.31 195 ARG A CA 1
ATOM 1579 C C . ARG A 1 195 ? -7.437 0.624 23.306 1.00 90.31 195 ARG A C 1
ATOM 1581 O O . ARG A 1 195 ? -7.360 0.522 24.527 1.00 90.31 195 ARG A O 1
ATOM 1588 N N . ARG A 1 196 ? -7.416 -0.435 22.491 1.00 89.19 196 ARG A N 1
ATOM 1589 C CA . ARG A 1 196 ? -7.285 -1.828 22.962 1.00 89.19 196 ARG A CA 1
ATOM 1590 C C . ARG A 1 196 ? -5.927 -2.116 23.595 1.00 89.19 196 ARG A C 1
ATOM 1592 O O . ARG A 1 196 ? -5.852 -2.890 24.539 1.00 89.19 196 ARG A O 1
ATOM 1599 N N . GLU A 1 197 ? -4.875 -1.469 23.108 1.00 87.38 197 GLU A N 1
ATOM 1600 C CA . GLU A 1 197 ? -3.530 -1.544 23.688 1.00 87.38 197 GLU A CA 1
ATOM 1601 C C . GLU A 1 197 ? -3.373 -0.698 24.965 1.00 87.38 197 GLU A C 1
ATOM 1603 O O . GLU A 1 197 ? -2.309 -0.718 25.580 1.00 87.38 197 GLU A O 1
ATOM 1608 N N . GLY A 1 198 ? -4.396 0.073 25.361 1.00 84.06 198 GLY A N 1
ATOM 1609 C CA . GLY A 1 198 ? -4.317 0.992 26.497 1.00 84.06 198 GLY A CA 1
ATOM 1610 C C . GLY A 1 198 ? -3.359 2.166 26.266 1.00 84.06 198 GLY A C 1
ATOM 1611 O O . GLY A 1 198 ? -2.857 2.746 27.227 1.00 84.06 198 GLY A O 1
ATOM 1612 N N . ARG A 1 199 ? -3.075 2.516 25.004 1.00 82.00 199 ARG A N 1
ATOM 1613 C CA . ARG A 1 199 ? -2.140 3.587 24.629 1.00 82.00 199 ARG A CA 1
ATOM 1614 C C . ARG A 1 199 ? -2.887 4.750 23.989 1.00 82.00 199 ARG A C 1
ATOM 1616 O O . ARG A 1 199 ? -3.731 4.565 23.117 1.00 82.00 199 ARG A O 1
ATOM 1623 N N . LEU A 1 200 ? -2.528 5.969 24.379 1.00 79.06 200 LEU A N 1
ATOM 1624 C CA . LEU A 1 200 ? -2.879 7.178 23.636 1.00 79.06 200 LEU A CA 1
ATOM 1625 C C . LEU A 1 200 ? -1.801 7.392 22.572 1.00 79.06 200 LEU A C 1
ATOM 1627 O O . LEU A 1 200 ? -0.630 7.557 22.906 1.00 79.06 200 LEU A O 1
ATOM 1631 N N . GLY A 1 201 ? -2.192 7.348 21.302 1.00 77.12 201 GLY A N 1
ATOM 1632 C CA . GLY A 1 201 ? -1.292 7.534 20.169 1.00 77.12 201 GLY A CA 1
ATOM 1633 C C . GLY A 1 201 ? -1.937 8.391 19.090 1.00 77.12 201 GLY A C 1
ATOM 1634 O O . GLY A 1 201 ? -3.161 8.495 19.006 1.00 77.12 201 GLY A O 1
ATOM 1635 N N . GLY A 1 202 ? -1.100 9.025 18.281 1.00 79.62 202 GLY A N 1
ATOM 1636 C CA . GLY A 1 202 ? -1.509 9.791 17.109 1.00 79.62 202 GLY A CA 1
ATOM 1637 C C . GLY A 1 202 ? -0.639 9.435 15.908 1.00 79.62 202 GLY A C 1
ATOM 1638 O O . GLY A 1 202 ? 0.275 8.614 16.033 1.00 79.62 202 GLY A O 1
ATOM 1639 N N . PRO A 1 203 ? -0.911 10.028 14.740 1.00 80.12 203 PRO A N 1
ATOM 1640 C CA . PRO A 1 203 ? -0.139 9.709 13.557 1.00 80.12 203 PRO A CA 1
ATOM 1641 C C . PRO A 1 203 ? 1.253 10.346 13.594 1.00 80.12 203 PRO A C 1
ATOM 1643 O O . PRO A 1 203 ? 1.431 11.454 14.116 1.00 80.12 203 PRO A O 1
ATOM 1646 N N . GLU A 1 204 ? 2.213 9.661 12.975 1.00 75.06 204 GLU A N 1
ATOM 1647 C CA . GLU A 1 204 ? 3.578 10.138 12.784 1.00 75.06 204 GLU A CA 1
ATOM 1648 C C . GLU A 1 204 ? 3.585 11.481 12.037 1.00 75.06 204 GLU A C 1
ATOM 1650 O O . GLU A 1 204 ? 2.790 11.745 11.125 1.00 75.06 204 GLU A O 1
ATOM 1655 N N . LYS A 1 205 ? 4.493 12.365 12.453 1.00 79.00 205 LYS A N 1
ATOM 1656 C CA . LYS A 1 205 ? 4.685 13.689 11.859 1.00 79.00 205 LYS A CA 1
ATOM 1657 C C . LYS A 1 205 ? 5.963 13.695 11.011 1.00 79.00 205 LYS A C 1
ATOM 1659 O O . LYS A 1 205 ? 6.953 13.110 11.431 1.00 79.00 205 LYS A O 1
ATOM 1664 N N . PRO A 1 206 ? 6.003 14.445 9.894 1.00 81.81 206 PRO A N 1
ATOM 1665 C CA . PRO A 1 206 ? 4.961 15.342 9.396 1.00 81.81 206 PRO A CA 1
ATOM 1666 C C . PRO A 1 206 ? 3.877 14.622 8.577 1.00 81.81 206 PRO A C 1
ATOM 1668 O O . PRO A 1 206 ? 4.161 13.751 7.759 1.00 81.81 206 PRO A O 1
ATOM 1671 N N . LEU A 1 207 ? 2.626 15.070 8.725 1.00 79.44 207 LEU A N 1
ATOM 1672 C CA . LEU A 1 207 ? 1.517 14.615 7.883 1.00 79.44 207 LEU A CA 1
ATOM 1673 C C . LEU A 1 207 ? 1.568 15.265 6.498 1.00 79.44 207 LEU A C 1
ATOM 1675 O O . LEU A 1 207 ? 1.875 16.453 6.366 1.00 79.44 207 LEU A O 1
ATOM 1679 N N . SER A 1 208 ? 1.148 14.520 5.472 1.00 81.56 208 SER A N 1
ATOM 1680 C CA . SER A 1 208 ? 0.860 15.099 4.156 1.00 81.56 208 SER A CA 1
ATOM 1681 C C . SER A 1 208 ? -0.274 16.130 4.247 1.00 81.56 208 SER A C 1
ATOM 1683 O O . SER A 1 208 ? -1.086 16.109 5.174 1.00 81.56 208 SER A O 1
ATOM 1685 N N . SER A 1 209 ? -0.383 17.034 3.268 1.00 81.19 209 SER A N 1
ATOM 1686 C CA . SER A 1 209 ? -1.461 18.038 3.244 1.00 81.19 209 SER A CA 1
ATOM 1687 C C . SER A 1 209 ? -2.858 17.400 3.243 1.00 81.19 209 SER A C 1
ATOM 1689 O O . SER A 1 209 ? -3.765 17.897 3.914 1.00 81.19 209 SER A O 1
ATOM 1691 N N . LEU A 1 210 ? -3.018 16.276 2.533 1.00 80.81 210 LEU A N 1
ATOM 1692 C CA . LEU A 1 210 ? -4.240 15.474 2.533 1.00 80.81 210 LEU A CA 1
ATOM 1693 C C . LEU A 1 210 ? -4.456 14.793 3.890 1.00 80.81 210 LEU A C 1
ATOM 1695 O O . LEU A 1 210 ? -5.559 14.867 4.424 1.00 80.81 210 LEU A O 1
ATOM 1699 N N . GLY A 1 211 ? -3.405 14.201 4.465 1.00 79.31 211 GLY A N 1
ATOM 1700 C CA . GLY A 1 211 ? -3.451 13.570 5.784 1.00 79.31 211 GLY A CA 1
ATOM 1701 C C . GLY A 1 211 ? -3.878 14.552 6.870 1.00 79.31 211 GLY A C 1
ATOM 1702 O O . GLY A 1 211 ? -4.820 14.282 7.603 1.00 79.31 211 GLY A O 1
ATOM 1703 N N . ARG A 1 212 ? -3.280 15.749 6.913 1.00 82.31 212 ARG A N 1
ATOM 1704 C CA . ARG A 1 212 ? -3.643 16.796 7.880 1.00 82.31 212 ARG A CA 1
ATOM 1705 C C . ARG A 1 212 ? -5.116 17.191 7.779 1.00 82.31 212 ARG A C 1
ATOM 1707 O O . ARG A 1 212 ? -5.771 17.318 8.805 1.00 82.31 212 ARG A O 1
ATOM 1714 N N . LYS A 1 213 ? -5.646 17.382 6.565 1.00 81.50 213 LYS A N 1
ATOM 1715 C CA . LYS A 1 213 ? -7.074 17.691 6.370 1.00 81.50 213 LYS A CA 1
ATOM 1716 C C . LYS A 1 213 ? -7.971 16.547 6.837 1.00 81.50 213 LYS A C 1
ATOM 1718 O O . LYS A 1 213 ? -9.004 16.809 7.435 1.00 81.50 213 LYS A O 1
ATOM 1723 N N . ALA A 1 214 ? -7.572 15.306 6.566 1.00 80.81 214 ALA A N 1
ATOM 1724 C CA . ALA A 1 214 ? -8.338 14.127 6.941 1.00 80.81 214 ALA A CA 1
ATOM 1725 C C . ALA A 1 214 ? -8.390 13.940 8.469 1.00 80.81 214 ALA A C 1
ATOM 1727 O O . ALA A 1 214 ? -9.479 13.759 8.998 1.00 80.81 214 ALA A O 1
ATOM 1728 N N . TYR A 1 215 ? -7.258 14.078 9.171 1.00 84.12 215 TYR A N 1
ATOM 1729 C CA . TYR A 1 215 ? -7.195 14.000 10.639 1.00 84.12 215 TYR A CA 1
ATOM 1730 C C . TYR A 1 215 ? -7.885 15.174 11.348 1.00 84.12 215 TYR A C 1
ATOM 1732 O O . TYR A 1 215 ? -8.342 15.002 12.465 1.00 84.12 215 TYR A O 1
ATOM 1740 N N . LEU A 1 216 ? -7.961 16.364 10.736 1.00 83.25 216 LEU A N 1
ATOM 1741 C CA . LEU A 1 216 ? -8.729 17.491 11.293 1.00 83.25 216 LEU A CA 1
ATOM 1742 C C . LEU A 1 216 ? -10.247 17.319 11.144 1.00 83.25 216 LEU A C 1
ATOM 1744 O O . LEU A 1 216 ? -11.002 17.982 11.846 1.00 83.25 216 LEU A O 1
ATOM 1748 N N . ALA A 1 217 ? -10.684 16.507 10.180 1.00 79.31 217 ALA A N 1
ATOM 1749 C CA . ALA A 1 217 ? -12.095 16.250 9.903 1.00 79.31 217 ALA A CA 1
ATOM 1750 C C . ALA A 1 217 ? -12.628 14.979 10.590 1.00 79.31 217 ALA A C 1
ATOM 1752 O O . ALA A 1 217 ? -13.821 14.703 10.473 1.00 79.31 217 ALA A O 1
ATOM 1753 N N . TYR A 1 218 ? -11.749 14.188 11.209 1.00 80.81 218 TYR A N 1
ATOM 1754 C CA . TYR A 1 218 ? -12.066 13.003 12.005 1.00 80.81 218 TYR A CA 1
ATOM 1755 C C . TYR A 1 218 ? -12.198 13.408 13.475 1.00 80.81 218 TYR A C 1
ATOM 1757 O O . TYR A 1 218 ? -13.187 12.982 14.106 1.00 80.81 218 TYR A O 1
#

Foldseek 3Di:
DDDDDDDDDDDDDDPDDPPPDQDDALEQWEAEPNDIDGFRHYFCDPCVFQNSHAPYKYAYQFQLDIHSDDVVNVVCCVVPPRNPHHHDADWDDDDLFKTKGKDQCQVSVSSQLSVLRVVCSHDPPSPDRRPRRQKIKIWMWTADNPPRDIGGQWIFMDGVDDPQQALTADTDGHPVPPPPCVSVVRLVVSVVVCVVVVHDHHHDPDDDPVRVVSVVVD

pLDDT: mean 87.24, std 17.86, range [30.75, 98.56]

Nearest PDB structures (foldseek):
  5wci-assembly1_A  TM=9.058E-01  e=2.529E-24  Homo sapiens
  2ou2-assembly1_A  TM=9.661E-01  e=4.232E-23  Homo sapiens
  6maj-assembly1_A  TM=9.581E-01  e=8.030E-22  Homo sapiens
  3to6-assembly1_A  TM=9.511E-01  e=3.342E-22  Saccharomyces cerevisiae
  7d0o-assembly1_A  TM=9.700E-01  e=6.041E-20  Homo sapiens

Secondary structure (DSSP, 8-state):
---PPPPPPPP--------PPPPPPSBS-EEETTEEE--SS-----HHHH-S-BS-EEE-TTT--EESSHHHHHHHHHT-TTSSSPPSSEEEEE-SSEEEEEEETTTTHHHHHHHHHHHHTT-SS---SS--TTEEEEEEEEE-TTT--EEEEEEEEEESS-TT-EEESEEEE-GGGTTSSHHHHHHHHHHHHHHHTT---EE-SSPPHHHHHHHH--

Mean predicted aligned error: 7.96 Å

Solvent-accessible surface area (backbone atoms only — not comparable to full-atom values): 12675 Å² total; per-residue (Å²): 141,87,83,83,85,84,79,86,78,84,81,81,78,78,79,73,76,79,80,76,72,82,61,73,44,33,42,57,27,37,28,48,67,91,44,79,45,73,48,70,22,47,48,85,64,58,49,93,70,48,42,83,60,28,73,46,35,41,29,40,59,61,56,34,56,69,32,56,49,68,66,67,42,57,56,43,65,79,68,41,88,36,67,92,45,74,71,73,66,45,80,78,47,76,62,94,46,42,33,33,27,42,28,52,14,60,84,41,40,70,47,43,24,31,44,32,42,58,48,19,19,75,33,84,82,67,82,73,37,77,79,32,56,59,29,35,36,40,35,35,31,40,39,41,89,86,78,68,48,74,39,71,44,29,35,35,29,24,52,76,78,48,91,85,39,38,44,27,66,46,77,46,54,42,79,96,56,52,95,68,61,57,61,56,52,53,49,49,52,38,51,52,53,27,54,75,70,75,44,87,54,50,68,44,80,84,62,52,77,66,51,49,54,51,64,75,73,104